Protein AF-A0A1V5GVU9-F1 (afdb_monomer_lite)

Secondary structure (DSSP, 8-state):
---STTTTS-EEEESSSEEEEEEEEEEEEEETTEEEEEEEEEEEEE--SSTTPPPEEEEEEEEEEEE-TTSSEEEEEEEEEESSSEEEEEEESS-EEEE-STTTTTEEEEEETTEEEEEES--SS-EEEEPSSSEEEETTTEEEEEEESSPEEEEE-SS--B-TT--TT-GGGGTSS--B-EEEEEESEE-S-EEE-TT-EEEEEEEEEEES--HHHHHHHHHHS--EEEP-SSTTEEEEEEE-TTS-EEEEEEE-SSS-EEEEEE-STTSPPEEEES-EEEEETTTEEEEEE-TTEEEEEEE--

Sequence (305 aa):
MAEWRGNLAGRVLGLGVFNEARCQSDQLDPFPGGFATCGRVTVHTHQYVGEGELPADVALLDLACVALPDDRTMIVVQRARVAGRAWLREVKGLFLQIPNDVFNGTRRTYRHVAGQLQLTGNPGRETTQAVPGNWLSVDDALAVVRVYGPPLCIHQPARRQIAIRASAHQPHTERAGGNLYADEICCGCTTENRAHDADSKLFDLAAVILAGVGAEETAAWLAGQPPLRLDTAAPDVRAVGVAGTDDRRYTLIANFAEAEAVVAVPGAGTALPRVLAGATVRACDGGRWEVTVPPRHVVVVVSDL

Structure (mmCIF, N/CA/C/O backbone):
data_AF-A0A1V5GVU9-F1
#
_entry.id   AF-A0A1V5GVU9-F1
#
loop_
_atom_site.group_PDB
_atom_site.id
_atom_site.type_symbol
_atom_site.label_atom_id
_atom_site.label_alt_id
_atom_site.label_comp_id
_atom_site.label_asym_id
_atom_site.label_entity_id
_atom_site.label_seq_id
_atom_site.pdbx_PDB_ins_code
_atom_site.Cartn_x
_atom_site.Cartn_y
_atom_site.Cartn_z
_atom_site.occupancy
_atom_site.B_iso_or_equiv
_atom_site.auth_seq_id
_atom_site.auth_comp_id
_atom_site.auth_asym_id
_atom_site.auth_atom_id
_atom_site.pdbx_PDB_model_num
ATOM 1 N N . MET A 1 1 ? -12.561 -3.785 -4.044 1.00 36.97 1 MET A N 1
ATOM 2 C CA . MET A 1 1 ? -12.603 -2.357 -4.444 1.00 36.97 1 MET A CA 1
ATOM 3 C C . MET A 1 1 ? -11.233 -1.697 -4.214 1.00 36.97 1 MET A C 1
ATOM 5 O O . MET A 1 1 ? -11.158 -0.612 -3.658 1.00 36.97 1 MET A O 1
ATOM 9 N N . ALA A 1 2 ? -10.143 -2.367 -4.615 1.00 36.78 2 ALA A N 1
ATOM 10 C CA . ALA A 1 2 ? -8.763 -1.921 -4.376 1.00 36.78 2 ALA A CA 1
ATOM 11 C C . ALA A 1 2 ? -8.119 -1.275 -5.615 1.00 36.78 2 ALA A C 1
ATOM 13 O O . ALA A 1 2 ? -6.937 -0.977 -5.603 1.00 36.78 2 ALA A O 1
ATOM 14 N N . GLU A 1 3 ? -8.872 -1.054 -6.693 1.00 50.31 3 GLU A N 1
ATOM 15 C CA . GLU A 1 3 ? -8.326 -0.400 -7.879 1.00 50.31 3 GLU A CA 1
ATOM 16 C C . GLU A 1 3 ? -9.395 0.511 -8.485 1.00 50.31 3 GLU A C 1
ATOM 18 O O . GLU A 1 3 ? -10.189 0.144 -9.346 1.00 50.31 3 GLU A O 1
ATOM 23 N N . TRP A 1 4 ? -9.468 1.719 -7.928 1.00 56.03 4 TRP A N 1
ATOM 24 C CA . TRP A 1 4 ? -9.949 2.892 -8.644 1.00 56.03 4 TRP A CA 1
ATOM 25 C C . TRP A 1 4 ? -8.735 3.800 -8.832 1.00 56.03 4 TRP A C 1
ATOM 27 O O . TRP A 1 4 ? -8.228 4.343 -7.852 1.00 56.03 4 TRP A O 1
ATOM 37 N N . ARG A 1 5 ? -8.226 3.913 -10.066 1.00 69.44 5 ARG A N 1
ATOM 38 C CA . ARG A 1 5 ? -7.035 4.720 -10.410 1.00 69.44 5 ARG A CA 1
ATOM 39 C C . ARG A 1 5 ? -5.799 4.399 -9.555 1.00 69.44 5 ARG A C 1
ATOM 41 O O . ARG A 1 5 ? -5.158 5.316 -9.038 1.00 69.44 5 ARG A O 1
ATOM 48 N N . GLY A 1 6 ? -5.488 3.116 -9.364 1.00 79.00 6 GLY A N 1
ATOM 49 C CA . GLY A 1 6 ? -4.331 2.702 -8.560 1.00 79.00 6 GLY A CA 1
ATOM 50 C C . GLY A 1 6 ? -4.392 3.089 -7.075 1.00 79.00 6 GLY A C 1
ATOM 51 O O . GLY A 1 6 ? -3.357 3.141 -6.423 1.00 79.00 6 GLY A O 1
ATOM 52 N N . ASN A 1 7 ? -5.571 3.395 -6.523 1.00 88.56 7 ASN A N 1
ATOM 53 C CA . ASN A 1 7 ? -5.724 3.657 -5.090 1.00 88.56 7 ASN A CA 1
ATOM 54 C C . ASN A 1 7 ? -5.223 2.470 -4.244 1.00 88.56 7 ASN A C 1
ATOM 56 O O . ASN A 1 7 ? -5.543 1.334 -4.567 1.00 88.56 7 ASN A O 1
ATOM 60 N N . LEU A 1 8 ? -4.479 2.725 -3.162 1.00 91.81 8 LEU A N 1
ATOM 61 C CA . LEU A 1 8 ? -3.810 1.695 -2.343 1.00 91.81 8 LEU A CA 1
ATOM 62 C C . LEU A 1 8 ? -2.768 0.841 -3.091 1.00 91.81 8 LEU A C 1
ATOM 64 O O . LEU A 1 8 ? -2.308 -0.171 -2.557 1.00 91.81 8 LEU A O 1
ATOM 68 N N . ALA A 1 9 ? -2.340 1.260 -4.282 1.00 91.56 9 ALA A N 1
ATOM 69 C CA . ALA A 1 9 ? -1.163 0.742 -4.963 1.00 91.56 9 ALA A CA 1
ATOM 70 C C . ALA A 1 9 ? -0.127 1.864 -5.055 1.00 91.56 9 ALA A C 1
ATOM 72 O O . ALA A 1 9 ? -0.426 2.948 -5.551 1.00 91.56 9 ALA A O 1
ATOM 73 N N . GLY A 1 10 ? 1.094 1.616 -4.571 1.00 93.88 10 GLY A N 1
ATOM 74 C CA . GLY A 1 10 ? 2.169 2.603 -4.637 1.00 93.88 10 GLY A CA 1
ATOM 75 C C . GLY A 1 10 ? 2.323 3.176 -6.051 1.00 93.88 10 GLY A C 1
ATOM 76 O O . GLY A 1 10 ? 2.132 2.483 -7.049 1.00 93.88 10 GLY A O 1
ATOM 77 N N . ARG A 1 11 ? 2.663 4.459 -6.147 1.00 95.31 11 ARG A N 1
ATOM 78 C CA . ARG A 1 11 ? 2.765 5.175 -7.417 1.00 95.31 11 ARG A CA 1
ATOM 79 C C . ARG A 1 11 ? 4.219 5.458 -7.745 1.00 95.31 11 ARG A C 1
ATOM 81 O O . ARG A 1 11 ? 4.931 6.070 -6.953 1.00 95.31 11 ARG A O 1
ATOM 88 N N . VAL A 1 12 ? 4.636 5.049 -8.937 1.00 96.62 12 VAL A N 1
ATOM 89 C CA . VAL A 1 12 ? 5.933 5.405 -9.514 1.00 96.62 12 VAL A CA 1
ATOM 90 C C . VAL A 1 12 ? 5.689 5.945 -10.914 1.00 96.62 12 VAL A C 1
ATOM 92 O O . VAL A 1 12 ? 4.982 5.308 -11.689 1.00 96.62 12 VAL A O 1
ATOM 95 N N . LEU A 1 13 ? 6.242 7.116 -11.230 1.00 95.00 13 LEU A N 1
ATOM 96 C CA . LEU A 1 13 ? 6.139 7.726 -12.556 1.00 95.00 13 LEU A CA 1
ATOM 97 C C . LEU A 1 13 ? 7.531 8.060 -13.096 1.00 95.00 13 LEU A C 1
ATOM 99 O O . LEU A 1 13 ? 8.316 8.739 -12.431 1.00 95.00 13 LEU A O 1
ATOM 103 N N . GLY A 1 14 ? 7.805 7.623 -14.322 1.00 94.25 14 GLY A N 1
ATOM 104 C CA . GLY A 1 14 ? 8.946 8.052 -15.121 1.00 94.25 14 GLY A CA 1
ATOM 105 C C . GLY A 1 14 ? 8.713 9.403 -15.807 1.00 94.25 14 GLY A C 1
ATOM 106 O O . GLY A 1 14 ? 7.688 10.067 -15.624 1.00 94.25 14 GLY A O 1
ATOM 107 N N . LEU A 1 15 ? 9.686 9.814 -16.623 1.00 93.06 15 LEU A N 1
ATOM 108 C CA . LEU A 1 15 ? 9.654 11.100 -17.330 1.00 93.06 15 LEU A CA 1
ATOM 109 C C . LEU A 1 15 ? 8.709 11.139 -18.540 1.00 93.06 15 LEU A C 1
ATOM 111 O O . LEU A 1 15 ? 8.376 12.229 -19.004 1.00 93.06 15 LEU A O 1
ATOM 115 N N . GLY A 1 16 ? 8.261 9.988 -19.046 1.00 89.31 16 GLY A N 1
ATOM 116 C CA . GLY A 1 16 ? 7.359 9.933 -20.192 1.00 89.31 16 GLY A CA 1
ATOM 117 C C . GLY A 1 16 ? 6.005 10.578 -19.905 1.00 89.31 16 GLY A C 1
ATOM 118 O O . GLY A 1 16 ? 5.552 10.700 -18.756 1.00 89.31 16 GLY A O 1
ATOM 119 N N . VAL A 1 17 ? 5.331 11.003 -20.973 1.00 85.44 17 VAL A N 1
ATOM 120 C CA . VAL A 1 17 ? 3.975 11.556 -20.884 1.00 85.44 17 VAL A CA 1
ATOM 121 C C . VAL A 1 17 ? 3.006 10.499 -20.354 1.00 85.44 17 VAL A C 1
ATOM 123 O O . VAL A 1 17 ? 2.162 10.814 -19.514 1.00 85.44 17 VAL A O 1
ATOM 126 N N . PHE A 1 18 ? 3.173 9.247 -20.781 1.00 86.56 18 PHE A N 1
ATOM 127 C CA . PHE A 1 18 ? 2.342 8.125 -20.366 1.00 86.56 18 PHE A CA 1
ATOM 128 C C . PHE A 1 18 ? 3.109 7.180 -19.451 1.00 86.56 18 PHE A C 1
ATOM 130 O O . PHE A 1 18 ? 4.259 6.837 -19.714 1.00 86.56 18 PHE A O 1
ATOM 137 N N . ASN A 1 19 ? 2.444 6.763 -18.376 1.00 89.50 19 ASN A N 1
ATOM 138 C CA . ASN A 1 19 ? 2.951 5.805 -17.404 1.00 89.50 19 ASN A CA 1
ATOM 139 C C . ASN A 1 19 ? 1.863 4.760 -17.168 1.00 89.50 19 ASN A C 1
ATOM 141 O O . ASN A 1 19 ? 0.774 5.093 -16.705 1.00 89.50 19 ASN A O 1
ATOM 145 N N . GLU A 1 20 ? 2.156 3.516 -17.514 1.00 89.75 20 GLU A N 1
ATOM 146 C CA . GLU A 1 20 ? 1.231 2.394 -17.446 1.00 89.75 20 GLU A CA 1
ATOM 147 C C . GLU A 1 20 ? 1.673 1.423 -16.358 1.00 89.75 20 GLU A C 1
ATOM 149 O O . GLU A 1 20 ? 2.826 0.997 -16.319 1.00 89.75 20 GLU A O 1
ATOM 154 N N . ALA A 1 21 ? 0.732 1.038 -15.504 1.00 89.94 21 ALA A N 1
ATOM 155 C CA . ALA A 1 21 ? 0.886 -0.083 -14.594 1.00 89.94 21 ALA A CA 1
ATOM 156 C C . ALA A 1 21 ? 0.442 -1.362 -15.318 1.00 89.94 21 ALA A C 1
ATOM 158 O O . ALA A 1 21 ? -0.737 -1.530 -15.621 1.00 89.94 21 ALA A O 1
ATOM 159 N N . ARG A 1 22 ? 1.384 -2.260 -15.615 1.00 91.62 22 ARG A N 1
ATOM 160 C CA . ARG A 1 22 ? 1.119 -3.541 -16.283 1.00 91.62 22 ARG A CA 1
ATOM 161 C C . ARG A 1 22 ? 1.195 -4.672 -15.267 1.00 91.62 22 ARG A C 1
ATOM 163 O O . ARG A 1 22 ? 2.284 -4.973 -14.777 1.00 91.62 22 ARG A O 1
ATOM 170 N N . CYS A 1 23 ? 0.055 -5.285 -14.949 1.00 90.75 23 CYS A N 1
ATOM 171 C CA . CYS A 1 23 ? 0.023 -6.477 -14.104 1.00 90.75 23 CYS A CA 1
ATOM 172 C C . CYS A 1 23 ? 0.742 -7.630 -14.819 1.00 90.75 23 CYS A C 1
ATOM 174 O O . CYS A 1 23 ? 0.423 -7.944 -15.964 1.00 90.75 23 CYS A O 1
ATOM 176 N N . GLN A 1 24 ? 1.743 -8.211 -14.163 1.00 90.12 24 GLN A N 1
ATOM 177 C CA . GLN A 1 24 ? 2.550 -9.322 -14.680 1.00 90.12 24 GLN A CA 1
ATOM 178 C C . GLN A 1 24 ? 2.025 -10.672 -14.189 1.00 90.12 24 GLN A C 1
ATOM 180 O O . GLN A 1 24 ? 2.083 -11.673 -14.894 1.00 90.12 24 GLN A O 1
ATOM 185 N N . SER A 1 25 ? 1.561 -10.691 -12.947 1.00 86.50 25 SER A N 1
ATOM 186 C CA . SER A 1 25 ? 1.116 -11.883 -12.243 1.00 86.50 25 SER A CA 1
ATOM 187 C C . SER A 1 25 ? 0.240 -11.440 -11.094 1.00 86.50 25 SER A C 1
ATOM 189 O O . SER A 1 25 ? 0.591 -10.472 -10.405 1.00 86.50 25 SER A O 1
ATOM 191 N N . ASP A 1 26 ? -0.813 -12.194 -10.849 1.00 89.81 26 ASP A N 1
ATOM 192 C CA . ASP A 1 26 ? -1.713 -11.997 -9.736 1.00 89.81 26 ASP A CA 1
ATOM 193 C C . ASP A 1 26 ? -2.163 -13.339 -9.159 1.00 89.81 26 ASP A C 1
ATOM 195 O O . ASP A 1 26 ? -2.210 -14.369 -9.830 1.00 89.81 26 ASP A O 1
ATOM 199 N N . GLN A 1 27 ? -2.462 -13.291 -7.874 1.00 92.94 27 GLN A N 1
ATOM 200 C CA . GLN A 1 27 ? -3.109 -14.324 -7.099 1.00 92.94 27 GLN A CA 1
ATOM 201 C C . GLN A 1 27 ? -4.298 -13.672 -6.392 1.00 92.94 27 GLN A C 1
ATOM 203 O O . GLN A 1 27 ? -4.184 -12.552 -5.883 1.00 92.94 27 GLN A O 1
ATOM 208 N N . LEU A 1 28 ? -5.436 -14.366 -6.367 1.00 94.44 28 LEU A N 1
ATOM 209 C CA . LEU A 1 28 ? -6.648 -13.949 -5.668 1.00 94.44 28 LEU A CA 1
ATOM 210 C C . LEU A 1 28 ? -7.304 -15.163 -5.005 1.00 94.44 28 LEU A C 1
ATOM 212 O O . LEU A 1 28 ? -7.898 -15.998 -5.683 1.00 94.44 28 LEU A O 1
ATOM 216 N N . ASP A 1 29 ? -7.269 -15.184 -3.677 1.00 94.62 29 ASP A N 1
ATOM 217 C CA . ASP A 1 29 ? -7.897 -16.200 -2.838 1.00 94.62 29 ASP A CA 1
ATOM 218 C C . ASP A 1 29 ? -9.017 -15.539 -2.023 1.00 94.62 29 ASP A C 1
ATOM 220 O O . ASP A 1 29 ? -8.747 -14.866 -1.019 1.00 94.62 29 ASP A O 1
ATOM 224 N N . PRO A 1 30 ? -10.287 -15.677 -2.434 1.00 95.38 30 PRO A N 1
ATOM 225 C CA . PRO A 1 30 ? -11.407 -15.274 -1.599 1.00 95.38 30 PRO A CA 1
ATOM 226 C C . PRO A 1 30 ? -11.608 -16.272 -0.449 1.00 95.38 30 PRO A C 1
ATOM 228 O O . PRO A 1 30 ? -11.439 -17.479 -0.617 1.00 95.38 30 PRO A O 1
ATOM 231 N N . PHE A 1 31 ? -12.049 -15.777 0.705 1.00 94.69 31 PHE A N 1
ATOM 232 C CA . PHE A 1 31 ? -12.487 -16.599 1.837 1.00 94.69 31 PHE A CA 1
ATOM 233 C C . PHE A 1 31 ? -13.718 -15.963 2.501 1.00 94.69 31 PHE A C 1
ATOM 235 O O . PHE A 1 31 ? -14.012 -14.793 2.254 1.00 94.69 31 PHE A O 1
ATOM 242 N N . PRO A 1 32 ? -14.498 -16.694 3.319 1.00 94.56 32 PRO A N 1
ATOM 243 C CA . PRO A 1 32 ? -15.685 -16.122 3.952 1.00 94.56 32 PRO A CA 1
ATOM 244 C C . PRO A 1 32 ? -15.359 -14.840 4.733 1.00 94.56 32 PRO A C 1
ATOM 246 O O . PRO A 1 32 ? -14.530 -14.866 5.638 1.00 94.56 32 PRO A O 1
ATOM 249 N N . GLY A 1 33 ? -16.004 -13.730 4.361 1.00 94.44 33 GLY A N 1
ATOM 250 C CA . GLY A 1 33 ? -15.808 -12.414 4.980 1.00 94.44 33 GLY A CA 1
ATOM 251 C C . GLY A 1 33 ? -14.621 -11.601 4.452 1.00 94.44 33 GLY A C 1
ATOM 252 O O . GLY A 1 33 ? -14.446 -10.468 4.878 1.00 94.44 33 GLY A O 1
ATOM 253 N N . GLY A 1 34 ? -13.812 -12.115 3.519 1.00 96.25 34 GLY A N 1
ATOM 254 C CA . GLY A 1 34 ? -12.624 -11.390 3.068 1.00 96.25 34 GLY A CA 1
ATOM 255 C C . GLY A 1 34 ? -11.957 -11.947 1.815 1.00 96.25 34 GLY A C 1
ATOM 256 O O . GLY A 1 34 ? -12.519 -12.744 1.064 1.00 96.25 34 GLY A O 1
ATOM 257 N N . PHE A 1 35 ? -10.744 -11.474 1.553 1.00 96.62 35 PHE A N 1
ATOM 258 C CA . PHE A 1 35 ? -9.931 -11.949 0.436 1.00 96.62 35 PHE A CA 1
ATOM 259 C C . PHE A 1 35 ? -8.452 -11.681 0.684 1.00 96.62 35 PHE A C 1
ATOM 261 O O . PHE A 1 35 ? -8.083 -10.787 1.446 1.00 96.62 35 PHE A O 1
ATOM 268 N N . ALA A 1 36 ? -7.612 -12.423 -0.025 1.00 97.06 36 ALA A N 1
ATOM 269 C CA . ALA A 1 36 ? -6.174 -12.252 -0.084 1.00 97.06 36 ALA A CA 1
ATOM 270 C C . ALA A 1 36 ? -5.736 -12.136 -1.547 1.00 97.06 36 ALA A C 1
ATOM 272 O O . ALA A 1 36 ? -6.088 -12.982 -2.363 1.00 97.06 36 ALA A O 1
ATOM 273 N N . THR A 1 37 ? -4.983 -11.092 -1.889 1.00 96.12 37 THR A N 1
ATOM 274 C CA . THR A 1 37 ? -4.416 -10.924 -3.229 1.00 96.12 37 THR A CA 1
ATOM 275 C C . THR A 1 37 ? -2.956 -10.513 -3.179 1.00 96.12 37 THR A C 1
ATOM 277 O O . THR A 1 37 ? -2.555 -9.705 -2.341 1.00 96.12 37 THR A O 1
ATOM 280 N N . CYS A 1 38 ? -2.160 -11.070 -4.083 1.00 95.88 38 CYS A N 1
ATOM 281 C CA . CYS A 1 38 ? -0.752 -10.755 -4.270 1.00 95.88 38 CYS A CA 1
ATOM 282 C C . CYS A 1 38 ? -0.489 -10.557 -5.757 1.00 95.88 38 CYS A C 1
ATOM 284 O O . CYS A 1 38 ? -1.080 -11.245 -6.582 1.00 95.88 38 CYS A O 1
ATOM 286 N N . GLY A 1 39 ? 0.400 -9.644 -6.120 1.00 94.56 39 GLY A N 1
ATOM 287 C CA . GLY A 1 39 ? 0.747 -9.455 -7.514 1.00 94.56 39 GLY A CA 1
ATOM 288 C C . GLY A 1 39 ? 2.001 -8.637 -7.734 1.00 94.56 39 GLY A C 1
ATOM 289 O O . GLY A 1 39 ? 2.537 -7.990 -6.828 1.00 94.56 39 GLY A O 1
ATOM 290 N N . ARG A 1 40 ? 2.460 -8.676 -8.983 1.00 95.94 40 ARG A N 1
ATOM 291 C CA . ARG A 1 40 ? 3.558 -7.855 -9.483 1.00 95.94 40 ARG A CA 1
ATOM 292 C C . ARG A 1 40 ? 3.062 -6.960 -10.600 1.00 95.94 40 ARG A C 1
ATOM 294 O O . ARG A 1 40 ? 2.395 -7.410 -11.527 1.00 95.94 40 ARG A O 1
ATOM 301 N N . VAL A 1 41 ? 3.467 -5.703 -10.535 1.00 95.12 41 VAL A N 1
ATOM 302 C CA . VAL A 1 41 ? 3.183 -4.682 -11.531 1.00 95.12 41 VAL A CA 1
ATOM 303 C C . VAL A 1 41 ? 4.498 -4.128 -12.056 1.00 95.12 41 VAL A C 1
ATOM 305 O O . VAL A 1 41 ? 5.370 -3.733 -11.283 1.00 95.12 41 VAL A O 1
ATOM 308 N N . THR A 1 42 ? 4.624 -4.056 -13.375 1.00 96.44 42 THR A N 1
ATOM 309 C CA . THR A 1 42 ? 5.697 -3.313 -14.036 1.00 96.44 42 THR A CA 1
ATOM 310 C C . THR A 1 42 ? 5.185 -1.929 -14.404 1.00 96.44 42 THR A C 1
ATOM 312 O O . THR A 1 42 ? 4.111 -1.797 -14.991 1.00 96.44 42 THR A O 1
ATOM 315 N N . VAL A 1 43 ? 5.952 -0.894 -14.074 1.00 95.81 43 VAL A N 1
ATOM 316 C CA . VAL A 1 43 ? 5.673 0.481 -14.493 1.00 95.81 43 VAL A CA 1
ATOM 317 C C . VAL A 1 43 ? 6.409 0.743 -15.790 1.00 95.81 43 VAL A C 1
ATOM 319 O O . VAL A 1 43 ? 7.640 0.798 -15.810 1.00 95.81 43 VAL A O 1
ATOM 322 N N . HIS A 1 44 ? 5.641 0.927 -16.855 1.00 94.88 44 HIS A N 1
ATOM 323 C CA . HIS A 1 44 ? 6.140 1.216 -18.187 1.00 94.88 44 HIS A CA 1
ATOM 324 C C . HIS A 1 44 ? 5.895 2.679 -18.542 1.00 94.88 44 HIS A C 1
ATOM 326 O O . HIS A 1 44 ? 4.773 3.172 -18.435 1.00 94.88 44 HIS A O 1
ATOM 332 N N . THR A 1 45 ? 6.925 3.378 -19.003 1.00 92.56 45 THR A N 1
ATOM 333 C CA . THR A 1 45 ? 6.842 4.787 -19.407 1.00 92.56 45 THR A CA 1
ATOM 334 C C . THR A 1 45 ? 7.173 4.943 -20.885 1.00 92.56 45 THR A C 1
ATOM 336 O O . THR A 1 45 ? 8.063 4.277 -21.413 1.00 92.56 45 THR A O 1
ATOM 339 N N . HIS A 1 46 ? 6.446 5.826 -21.565 1.00 90.62 46 HIS A N 1
ATOM 340 C CA . HIS A 1 46 ? 6.614 6.068 -22.996 1.00 90.62 46 HIS A CA 1
ATOM 341 C C . HIS A 1 46 ? 6.140 7.470 -23.409 1.00 90.62 46 HIS A C 1
ATOM 343 O O . HIS A 1 46 ? 5.600 8.230 -22.599 1.00 90.62 46 HIS A O 1
ATOM 349 N N . GLN A 1 47 ? 6.358 7.806 -24.687 1.00 85.81 47 GLN A N 1
ATOM 350 C CA . GLN A 1 47 ? 6.188 9.153 -25.250 1.00 85.81 47 GLN A CA 1
ATOM 351 C C . GLN A 1 47 ? 6.977 10.197 -24.461 1.00 85.81 47 GLN A C 1
ATOM 353 O O . GLN A 1 47 ? 6.425 11.075 -23.796 1.00 85.81 47 GLN A O 1
ATOM 358 N N . TYR A 1 48 ? 8.294 10.046 -24.496 1.00 84.44 48 TYR A N 1
ATOM 359 C CA . TYR A 1 48 ? 9.210 11.024 -23.940 1.00 84.44 48 TYR A CA 1
ATOM 360 C C . TYR A 1 48 ? 9.194 12.307 -24.769 1.00 84.44 48 TYR A C 1
ATOM 362 O O . TYR A 1 48 ? 8.899 12.296 -25.963 1.00 84.44 48 TYR A O 1
ATOM 370 N N . VAL A 1 49 ? 9.487 13.427 -24.108 1.00 75.88 49 VAL A N 1
ATOM 371 C CA . VAL A 1 49 ? 9.579 14.737 -24.769 1.00 75.88 49 VAL A CA 1
ATOM 372 C C . VAL A 1 49 ? 10.916 14.884 -25.509 1.00 75.88 49 VAL A C 1
ATOM 374 O O . VAL A 1 49 ? 10.992 15.627 -26.483 1.00 75.88 49 VAL A O 1
ATOM 377 N N . GLY A 1 50 ? 11.960 14.174 -25.063 1.00 75.06 50 GLY A N 1
ATOM 378 C CA . GLY A 1 50 ? 13.266 14.133 -25.719 1.00 75.06 50 GLY A CA 1
ATOM 379 C C . GLY A 1 50 ? 13.256 13.276 -26.986 1.00 75.06 50 GLY A C 1
ATOM 380 O O . GLY A 1 50 ? 12.655 12.201 -27.021 1.00 75.06 50 GLY A O 1
ATOM 381 N N . GLU A 1 51 ? 13.935 13.749 -28.030 1.00 71.44 51 GLU A N 1
ATOM 382 C CA . GLU A 1 51 ? 14.099 13.006 -29.279 1.00 71.44 51 GLU A CA 1
ATOM 383 C C . GLU A 1 51 ? 14.948 11.741 -29.056 1.00 71.44 51 GLU A C 1
ATOM 385 O O . GLU A 1 51 ? 16.001 11.790 -28.423 1.00 71.44 51 GLU A O 1
ATOM 390 N N . GLY A 1 52 ? 14.490 10.599 -29.580 1.00 76.56 52 GLY A N 1
ATOM 391 C CA . GLY A 1 52 ? 15.242 9.337 -29.569 1.00 76.56 52 GLY A CA 1
ATOM 392 C C . GLY A 1 52 ? 15.129 8.485 -28.297 1.00 76.56 52 GLY A C 1
ATOM 393 O O . GLY A 1 52 ? 15.675 7.383 -28.271 1.00 76.56 52 GLY A O 1
ATOM 394 N N . GLU A 1 53 ? 14.409 8.931 -27.263 1.00 82.38 53 GLU A N 1
ATOM 395 C CA . GLU A 1 53 ? 14.167 8.112 -26.068 1.00 82.38 53 GLU A CA 1
ATOM 396 C C . GLU A 1 53 ? 13.129 7.008 -26.335 1.00 82.38 53 GLU A C 1
ATOM 398 O O . GLU A 1 53 ? 12.000 7.261 -26.767 1.00 82.38 53 GLU A O 1
ATOM 403 N N . LEU A 1 54 ? 13.521 5.761 -26.062 1.00 87.56 54 LEU A N 1
ATOM 404 C CA . LEU A 1 54 ? 12.680 4.583 -26.261 1.00 87.56 54 LEU A CA 1
ATOM 405 C C . LEU A 1 54 ? 11.800 4.307 -25.032 1.00 87.56 54 LEU A C 1
ATOM 407 O O . LEU A 1 54 ? 12.244 4.529 -23.905 1.00 87.56 54 LEU A O 1
ATOM 411 N N . PRO A 1 55 ? 10.579 3.770 -25.224 1.00 90.81 55 PRO A N 1
ATOM 412 C CA . PRO A 1 55 ? 9.759 3.241 -24.137 1.00 90.81 55 PRO A CA 1
ATOM 413 C C . PRO A 1 55 ? 10.537 2.273 -23.243 1.00 90.81 55 PRO A C 1
ATOM 415 O O . PRO A 1 55 ? 11.269 1.420 -23.748 1.00 90.81 55 PRO A O 1
ATOM 418 N N . ALA A 1 56 ? 10.349 2.375 -21.930 1.00 93.31 56 ALA A N 1
ATOM 419 C CA . ALA A 1 56 ? 11.112 1.585 -20.973 1.00 93.31 56 ALA A CA 1
ATOM 420 C C . ALA A 1 56 ? 10.295 1.210 -19.736 1.00 93.31 56 ALA A C 1
ATOM 422 O O . ALA A 1 56 ? 9.435 1.961 -19.268 1.00 93.31 56 ALA A O 1
ATOM 423 N N . ASP A 1 57 ? 10.623 0.050 -19.175 1.00 96.31 57 ASP A N 1
ATOM 424 C CA . ASP A 1 57 ? 10.182 -0.341 -17.843 1.00 96.31 57 ASP A CA 1
ATOM 425 C C . ASP A 1 57 ? 11.086 0.345 -16.816 1.00 96.31 57 ASP A C 1
ATOM 427 O O . ASP A 1 57 ? 12.308 0.213 -16.860 1.00 96.31 57 ASP A O 1
ATOM 431 N N . VAL A 1 58 ? 10.492 1.107 -15.899 1.00 96.94 58 VAL A N 1
ATOM 432 C CA . VAL A 1 58 ? 11.242 1.944 -14.944 1.00 96.94 58 VAL A CA 1
ATOM 433 C C . VAL A 1 58 ? 11.148 1.458 -13.510 1.00 96.94 58 VAL A C 1
ATOM 435 O O . VAL A 1 58 ? 12.039 1.739 -12.711 1.00 96.94 58 VAL A O 1
ATOM 438 N N . ALA A 1 59 ? 10.113 0.696 -13.164 1.00 97.69 59 ALA A N 1
ATOM 439 C CA . ALA A 1 59 ? 9.975 0.138 -11.827 1.00 97.69 59 ALA A CA 1
ATOM 440 C C . ALA A 1 59 ? 9.208 -1.181 -11.820 1.00 97.69 59 ALA A C 1
ATOM 442 O O . ALA A 1 59 ? 8.361 -1.440 -12.673 1.00 97.69 59 ALA A O 1
ATOM 443 N N . LEU A 1 60 ? 9.494 -1.982 -10.800 1.00 97.31 60 LEU A N 1
ATOM 444 C CA . LEU A 1 60 ? 8.760 -3.185 -10.441 1.00 97.31 60 LEU A CA 1
ATOM 445 C C . LEU A 1 60 ? 8.145 -2.969 -9.062 1.00 97.31 60 LEU A C 1
ATOM 447 O O . LEU A 1 60 ? 8.866 -2.656 -8.111 1.00 97.31 60 LEU A O 1
ATOM 451 N N . LEU A 1 61 ? 6.831 -3.143 -8.960 1.00 97.19 61 LEU A N 1
ATOM 452 C CA . LEU A 1 61 ? 6.070 -3.103 -7.718 1.00 97.19 61 LEU A CA 1
ATOM 453 C C . LEU A 1 61 ? 5.583 -4.507 -7.389 1.00 97.19 61 LEU A C 1
ATOM 455 O O . LEU A 1 61 ? 4.961 -5.160 -8.219 1.00 97.19 61 LEU A O 1
ATOM 459 N N . ASP A 1 62 ? 5.833 -4.942 -6.164 1.00 97.69 62 ASP A N 1
ATOM 460 C CA . ASP A 1 62 ? 5.201 -6.110 -5.573 1.00 97.69 62 ASP A CA 1
ATOM 461 C C . ASP A 1 62 ? 4.173 -5.613 -4.537 1.00 97.69 62 ASP A C 1
ATOM 463 O O . ASP A 1 62 ? 4.498 -4.772 -3.689 1.00 97.69 62 ASP A O 1
ATOM 467 N N . LEU A 1 63 ? 2.933 -6.098 -4.621 1.00 96.56 63 LEU A N 1
ATOM 468 C CA . LEU A 1 63 ? 1.805 -5.680 -3.784 1.00 96.56 63 LEU A CA 1
ATOM 469 C C . LEU A 1 63 ? 1.093 -6.914 -3.236 1.00 96.56 63 LEU A C 1
ATOM 471 O O . LEU A 1 63 ? 0.756 -7.816 -3.993 1.00 96.56 63 LEU A O 1
ATOM 475 N N . ALA A 1 64 ? 0.814 -6.916 -1.938 1.00 97.38 64 ALA A N 1
ATOM 476 C CA . ALA A 1 64 ? -0.150 -7.812 -1.322 1.00 97.38 64 ALA A CA 1
ATOM 477 C C . ALA A 1 64 ? -1.216 -6.999 -0.582 1.00 97.38 64 ALA A C 1
ATOM 479 O O . ALA A 1 64 ? -0.900 -6.019 0.096 1.00 97.38 64 ALA A O 1
ATOM 480 N N . CYS A 1 65 ? -2.473 -7.405 -0.712 1.00 97.06 65 CYS A N 1
ATOM 481 C CA . CYS A 1 65 ? -3.619 -6.781 -0.067 1.00 97.06 65 CYS A CA 1
ATOM 482 C C . CYS A 1 65 ? -4.540 -7.864 0.492 1.00 97.06 65 CYS A C 1
ATOM 484 O O . CYS A 1 65 ? -4.887 -8.817 -0.205 1.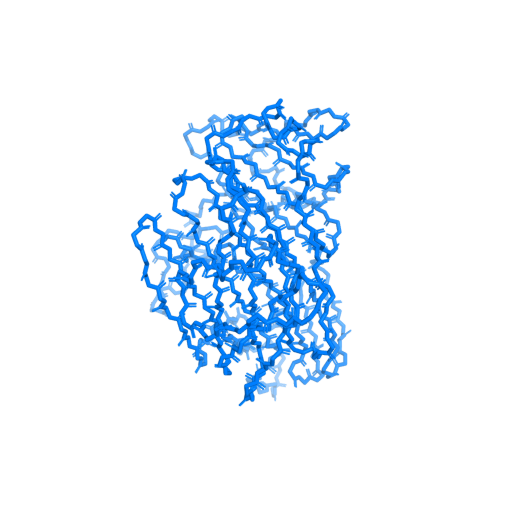00 97.06 65 CYS A O 1
ATOM 486 N N . VAL A 1 66 ? -4.928 -7.725 1.754 1.00 97.75 66 VAL A N 1
ATOM 487 C CA . VAL A 1 66 ? -5.801 -8.674 2.443 1.00 97.75 66 VAL A CA 1
ATOM 488 C C . VAL A 1 66 ? -6.908 -7.907 3.144 1.00 97.75 66 VAL A C 1
ATOM 490 O O . VAL A 1 66 ? -6.616 -7.041 3.961 1.00 97.75 66 VAL A O 1
ATOM 493 N N . ALA A 1 67 ? -8.162 -8.250 2.868 1.00 97.44 67 ALA A N 1
ATOM 494 C CA . ALA A 1 67 ? -9.296 -7.860 3.700 1.00 97.44 67 ALA A CA 1
ATOM 495 C C . ALA A 1 67 ? -9.589 -8.998 4.685 1.00 97.44 67 ALA A C 1
ATOM 497 O O . ALA A 1 67 ? -9.816 -10.132 4.258 1.00 97.44 67 ALA A O 1
ATOM 498 N N . LEU A 1 68 ? -9.529 -8.710 5.985 1.00 97.25 68 LEU A N 1
ATOM 499 C CA . LEU A 1 68 ? -9.798 -9.681 7.044 1.00 97.25 68 LEU A CA 1
ATOM 500 C C . LEU A 1 68 ? -11.309 -9.937 7.188 1.00 97.25 68 LEU A C 1
ATOM 502 O O . LEU A 1 68 ? -12.107 -9.089 6.791 1.00 97.25 68 LEU A O 1
ATOM 506 N N . PRO A 1 69 ? -11.721 -11.084 7.765 1.00 96.38 69 PRO A N 1
ATOM 507 C CA . PRO A 1 69 ? -13.129 -11.453 7.912 1.00 96.38 69 PRO A CA 1
ATOM 508 C C . PRO A 1 69 ? -13.811 -10.764 9.109 1.00 96.38 69 PRO A C 1
ATOM 510 O O . PRO A 1 69 ? -14.605 -11.386 9.812 1.00 96.38 69 PRO A O 1
ATOM 513 N N . ASP A 1 70 ? -13.467 -9.502 9.361 1.00 95.56 70 ASP A N 1
ATOM 514 C CA . ASP A 1 70 ? -13.969 -8.673 10.463 1.00 95.56 70 ASP A CA 1
ATOM 515 C C . ASP A 1 70 ? -14.692 -7.402 9.971 1.00 95.56 70 ASP A C 1
ATOM 517 O O . ASP A 1 70 ? -14.977 -6.501 10.756 1.00 95.56 70 ASP A O 1
ATOM 521 N N . ASP A 1 71 ? -14.953 -7.312 8.661 1.00 94.56 71 ASP A N 1
ATOM 522 C CA . ASP A 1 71 ? -15.617 -6.205 7.956 1.00 94.56 71 ASP A CA 1
ATOM 523 C C . ASP A 1 71 ? -14.940 -4.824 8.071 1.00 94.56 71 ASP A C 1
ATOM 525 O O . ASP A 1 71 ? -15.440 -3.840 7.515 1.00 94.56 71 ASP A O 1
ATOM 529 N N . ARG A 1 72 ? -13.797 -4.721 8.760 1.00 96.38 72 ARG A N 1
ATOM 530 C CA . ARG A 1 72 ? -13.179 -3.429 9.098 1.00 96.38 72 ARG A CA 1
ATOM 531 C C . ARG A 1 72 ? -11.702 -3.343 8.772 1.00 96.38 72 ARG A C 1
ATOM 533 O O . ARG A 1 72 ? -11.229 -2.240 8.499 1.00 96.38 72 ARG A O 1
ATOM 540 N N . THR A 1 73 ? -10.975 -4.452 8.779 1.00 97.81 73 THR A N 1
ATOM 541 C CA . THR A 1 73 ? -9.516 -4.434 8.704 1.00 97.81 73 THR A CA 1
ATOM 542 C C . THR A 1 73 ? -9.018 -4.863 7.332 1.00 97.81 73 THR A C 1
ATOM 544 O O . THR A 1 73 ? -9.292 -5.960 6.846 1.00 97.81 73 THR A O 1
ATOM 547 N N . MET A 1 74 ? -8.203 -4.009 6.719 1.00 97.81 74 MET A N 1
ATOM 548 C CA . MET A 1 74 ? -7.471 -4.314 5.495 1.00 97.81 74 MET A CA 1
ATOM 549 C C . MET A 1 74 ? -5.974 -4.115 5.713 1.00 97.81 74 MET A C 1
ATOM 551 O O . MET A 1 74 ? -5.546 -3.114 6.274 1.00 97.81 74 MET A O 1
ATOM 555 N N . ILE A 1 75 ? -5.157 -5.056 5.255 1.00 98.38 75 ILE A N 1
ATOM 556 C CA . ILE A 1 75 ? -3.700 -5.018 5.371 1.00 98.38 75 ILE A CA 1
ATOM 557 C C . ILE A 1 75 ? -3.112 -4.881 3.973 1.00 98.38 75 ILE A C 1
ATOM 559 O O . ILE A 1 75 ? -3.460 -5.641 3.072 1.00 98.38 75 ILE A O 1
ATOM 563 N N . VAL A 1 76 ? -2.193 -3.935 3.801 1.00 98.00 76 VAL A N 1
ATOM 564 C CA . VAL A 1 76 ? -1.495 -3.681 2.540 1.00 98.00 76 VAL A CA 1
ATOM 565 C C . VAL A 1 76 ? 0.005 -3.776 2.780 1.00 98.00 76 VAL A C 1
ATOM 567 O O . VAL A 1 76 ? 0.545 -3.095 3.651 1.00 98.00 76 VAL A O 1
ATOM 570 N N . VAL A 1 77 ? 0.689 -4.599 1.989 1.00 98.50 77 VAL A N 1
ATOM 571 C CA . VAL A 1 77 ? 2.149 -4.728 1.972 1.00 98.50 77 VAL A CA 1
ATOM 572 C C . VAL A 1 77 ? 2.633 -4.384 0.575 1.00 98.50 77 VAL A C 1
ATOM 574 O O . VAL A 1 77 ? 2.146 -4.935 -0.408 1.00 98.50 77 VAL A O 1
ATOM 577 N N . GL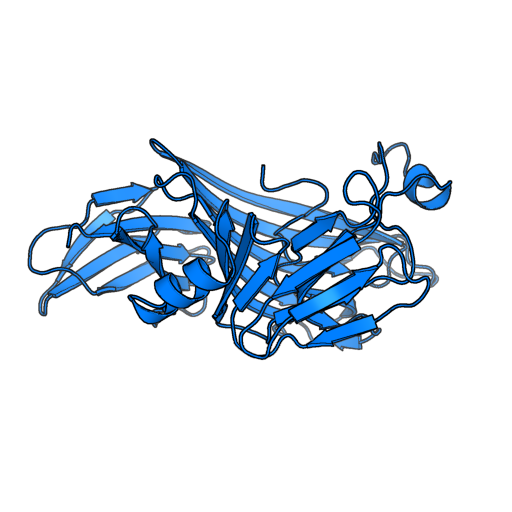N A 1 78 ? 3.590 -3.470 0.477 1.00 97.75 78 GLN A N 1
ATOM 578 C CA . GLN A 1 78 ? 4.114 -3.007 -0.800 1.00 97.75 78 GLN A CA 1
ATOM 579 C C . GLN A 1 78 ? 5.627 -2.929 -0.759 1.00 97.75 78 GLN A C 1
ATOM 581 O O . GLN A 1 78 ? 6.213 -2.443 0.209 1.00 97.75 78 GLN A O 1
ATOM 586 N N . ARG A 1 79 ? 6.262 -3.290 -1.868 1.00 97.56 79 ARG A N 1
ATOM 587 C CA . ARG A 1 79 ? 7.648 -2.916 -2.125 1.00 97.56 79 ARG A CA 1
ATOM 588 C C . ARG A 1 79 ? 7.849 -2.569 -3.586 1.00 97.56 79 ARG A C 1
ATOM 590 O O . ARG A 1 79 ? 7.181 -3.112 -4.459 1.00 97.56 79 ARG A O 1
ATOM 597 N N . ALA A 1 80 ? 8.797 -1.686 -3.843 1.00 97.88 80 ALA A N 1
ATOM 598 C CA . ALA A 1 80 ? 9.136 -1.269 -5.186 1.00 97.88 80 ALA A CA 1
ATOM 599 C C . ALA A 1 80 ? 10.639 -1.105 -5.348 1.00 97.88 80 ALA A C 1
ATOM 601 O O . ALA A 1 80 ? 11.332 -0.631 -4.440 1.00 97.88 80 ALA A O 1
ATOM 602 N N . ARG A 1 81 ? 11.123 -1.461 -6.533 1.00 97.88 81 ARG A N 1
ATOM 603 C CA . ARG A 1 81 ? 12.498 -1.218 -6.966 1.00 97.88 81 ARG A CA 1
ATOM 604 C C . ARG A 1 81 ? 12.524 -0.706 -8.394 1.00 97.88 81 ARG A C 1
ATOM 606 O O . ARG A 1 81 ? 11.582 -0.918 -9.156 1.00 97.88 81 ARG A O 1
ATOM 613 N N . VAL A 1 82 ? 13.615 -0.053 -8.741 1.00 98.00 82 VAL A N 1
ATOM 614 C CA . VAL A 1 82 ? 13.870 0.428 -10.095 1.00 98.00 82 VAL A CA 1
ATOM 615 C C . VAL A 1 82 ? 14.227 -0.744 -11.009 1.00 98.00 82 VAL A C 1
ATOM 617 O O . VAL A 1 82 ? 15.048 -1.575 -10.636 1.00 98.00 82 VAL A O 1
ATOM 620 N N . ALA A 1 83 ? 13.605 -0.829 -12.188 1.00 96.38 83 ALA A N 1
ATOM 621 C CA . ALA A 1 83 ? 13.810 -1.947 -13.122 1.00 96.38 83 ALA A CA 1
ATOM 622 C C . ALA A 1 83 ? 15.141 -1.842 -13.892 1.00 96.38 83 ALA A C 1
ATOM 624 O O . ALA A 1 83 ? 15.795 -2.840 -14.173 1.00 96.38 83 ALA A O 1
ATOM 625 N N . GLY A 1 84 ? 15.557 -0.616 -14.196 1.00 94.06 84 GLY A N 1
ATOM 626 C CA . GLY A 1 84 ? 16.830 -0.255 -14.809 1.00 94.06 84 GLY A CA 1
ATOM 627 C C . GLY A 1 84 ? 17.082 1.229 -14.557 1.00 94.06 84 GLY A C 1
ATOM 628 O O . GLY A 1 84 ? 16.146 1.942 -14.201 1.00 94.06 84 GLY A O 1
ATOM 629 N N . ARG A 1 85 ? 18.326 1.707 -14.697 1.00 94.25 85 ARG A N 1
ATOM 630 C CA . ARG A 1 85 ? 18.669 3.106 -14.380 1.00 94.25 85 ARG A CA 1
ATOM 631 C C . ARG A 1 85 ? 17.672 4.065 -15.040 1.00 94.25 85 ARG A C 1
ATOM 633 O O . ARG A 1 85 ? 17.548 4.082 -16.262 1.00 94.25 85 ARG A O 1
ATOM 640 N N . ALA A 1 86 ? 16.992 4.867 -14.228 1.00 94.12 86 ALA A N 1
ATOM 641 C CA . ALA A 1 86 ? 15.882 5.691 -14.680 1.00 94.12 86 ALA A CA 1
ATOM 642 C C . ALA A 1 86 ? 15.815 7.010 -13.915 1.00 94.12 86 ALA A C 1
ATOM 644 O O . ALA A 1 86 ? 16.236 7.116 -12.763 1.00 94.12 86 ALA A O 1
ATOM 645 N N . TRP A 1 87 ? 15.239 8.015 -14.565 1.00 94.88 87 TRP A N 1
ATOM 646 C CA . TRP A 1 87 ? 14.782 9.225 -13.899 1.00 94.88 87 TRP A CA 1
ATOM 647 C C . TRP A 1 87 ? 13.303 9.077 -13.560 1.00 94.88 87 TRP A C 1
ATOM 649 O O . TRP A 1 87 ? 12.487 8.760 -14.430 1.00 94.88 87 TRP A O 1
ATOM 659 N N . LEU A 1 88 ? 12.965 9.312 -12.297 1.00 96.25 88 LEU A N 1
ATOM 660 C CA . LEU A 1 88 ? 11.602 9.237 -11.784 1.00 96.25 88 LEU A CA 1
ATOM 661 C C . LEU A 1 88 ? 11.157 10.631 -11.353 1.00 96.25 88 LEU A C 1
ATOM 663 O O . LEU A 1 88 ? 11.935 11.359 -10.738 1.00 96.25 88 LEU A O 1
ATOM 667 N N . ARG A 1 89 ? 9.916 10.996 -11.686 1.00 95.44 89 ARG A N 1
ATOM 668 C CA . ARG A 1 89 ? 9.305 12.274 -11.281 1.00 95.44 89 ARG A CA 1
ATOM 669 C C . ARG A 1 89 ? 8.461 12.157 -10.020 1.00 95.44 89 ARG A C 1
ATOM 671 O O . ARG A 1 89 ? 8.313 13.121 -9.284 1.00 95.44 89 ARG A O 1
ATOM 678 N N . GLU A 1 90 ? 7.889 10.979 -9.780 1.00 95.94 90 GLU A N 1
ATOM 679 C CA . GLU A 1 90 ? 7.082 10.716 -8.593 1.00 95.94 90 GLU A CA 1
ATOM 680 C C . GLU A 1 90 ? 7.355 9.316 -8.054 1.00 95.94 90 GLU A C 1
ATOM 682 O O . GLU A 1 90 ? 7.375 8.343 -8.812 1.00 95.94 90 GLU A O 1
ATOM 687 N N . VAL A 1 91 ? 7.514 9.225 -6.734 1.00 97.69 91 VAL A N 1
ATOM 688 C CA . VAL A 1 91 ? 7.583 7.975 -5.970 1.00 97.69 91 VAL A CA 1
ATOM 689 C C . VAL A 1 91 ? 6.757 8.157 -4.698 1.00 97.69 91 VAL A C 1
ATOM 691 O O . VAL A 1 91 ? 7.124 8.938 -3.817 1.00 97.69 91 VAL A O 1
ATOM 694 N N . LYS A 1 92 ? 5.631 7.447 -4.600 1.00 97.88 92 LYS A N 1
ATOM 695 C CA . LYS A 1 92 ? 4.681 7.520 -3.480 1.00 97.88 92 LYS A CA 1
ATOM 696 C C . LYS A 1 92 ? 4.347 6.110 -2.998 1.00 97.88 92 LYS A C 1
ATOM 698 O O . LYS A 1 92 ? 3.756 5.329 -3.738 1.00 97.88 92 LYS A O 1
ATOM 703 N N . GLY A 1 93 ? 4.726 5.771 -1.768 1.00 97.50 93 GLY A N 1
ATOM 704 C CA . GLY A 1 93 ? 4.331 4.504 -1.140 1.00 97.50 93 GLY A CA 1
ATOM 705 C C . GLY A 1 93 ? 2.909 4.585 -0.581 1.00 97.50 93 GLY A C 1
ATOM 706 O O . GLY A 1 93 ? 2.462 5.675 -0.227 1.00 97.50 93 GLY A O 1
ATOM 707 N N . LEU A 1 94 ? 2.213 3.452 -0.449 1.00 96.75 94 LEU A N 1
ATOM 708 C CA . LEU A 1 94 ? 0.791 3.325 -0.081 1.00 96.75 94 LEU A CA 1
ATOM 709 C C . LEU A 1 94 ? -0.168 3.933 -1.115 1.00 96.75 94 LEU A C 1
ATOM 711 O O . LEU A 1 94 ? -0.971 3.197 -1.677 1.00 96.75 94 LEU A O 1
ATOM 715 N N . PHE A 1 95 ? -0.054 5.240 -1.366 1.00 96.75 95 PHE A N 1
ATOM 716 C CA . PHE A 1 95 ? -0.861 6.020 -2.305 1.00 96.75 95 PHE A CA 1
ATOM 717 C C . PHE A 1 95 ? -2.375 5.806 -2.113 1.00 96.75 95 PHE A C 1
ATOM 719 O O . PHE A 1 95 ? -3.101 5.345 -2.996 1.00 96.75 95 PHE A O 1
ATOM 726 N N . LEU A 1 96 ? -2.855 6.143 -0.913 1.00 96.69 96 LEU A N 1
ATOM 727 C CA . LEU A 1 96 ? -4.279 6.173 -0.594 1.00 96.69 96 LEU A CA 1
ATOM 728 C C . LEU A 1 96 ? -4.858 7.552 -0.934 1.00 96.69 96 LEU A C 1
ATOM 730 O O . LEU A 1 96 ? -4.544 8.553 -0.295 1.00 96.69 96 LEU A O 1
ATOM 734 N N . GLN A 1 97 ? -5.725 7.593 -1.933 1.00 95.12 97 GLN A N 1
ATOM 735 C CA . GLN A 1 97 ? -6.410 8.786 -2.412 1.00 95.12 97 GLN A CA 1
ATOM 736 C C . GLN A 1 97 ? -7.705 8.992 -1.617 1.00 95.12 97 GLN A C 1
ATOM 738 O O . GLN A 1 97 ? -8.618 8.166 -1.669 1.00 95.12 97 GLN A O 1
ATOM 743 N N . ILE A 1 98 ? -7.789 10.110 -0.897 1.00 94.62 98 ILE A N 1
ATOM 744 C CA . ILE A 1 98 ? -8.952 10.532 -0.114 1.00 94.62 98 ILE A CA 1
ATOM 745 C C . ILE A 1 98 ? -9.627 11.705 -0.829 1.00 94.62 98 ILE A C 1
ATOM 747 O O . ILE A 1 98 ? -9.089 12.814 -0.798 1.00 94.62 98 ILE A O 1
ATOM 751 N N . PRO A 1 99 ? -10.802 11.511 -1.457 1.00 93.56 99 PRO A N 1
ATOM 752 C CA . PRO A 1 99 ? -11.529 12.602 -2.097 1.00 93.56 99 PRO A CA 1
ATOM 753 C C . PRO A 1 99 ? -11.767 13.754 -1.119 1.00 93.56 99 PRO A C 1
ATOM 755 O O . PRO A 1 99 ? -12.321 13.545 -0.036 1.00 93.56 99 PRO A O 1
ATOM 758 N N . ASN A 1 100 ? -11.359 14.962 -1.495 1.00 93.06 100 ASN A N 1
ATOM 759 C CA . ASN A 1 100 ? -11.522 16.166 -0.684 1.00 93.06 100 ASN A CA 1
ATOM 760 C C . ASN A 1 100 ? -12.055 17.313 -1.543 1.00 93.06 100 ASN A C 1
ATOM 762 O O . ASN A 1 100 ? -11.445 18.367 -1.653 1.00 93.06 100 ASN A O 1
ATOM 766 N N . ASP A 1 101 ? -13.170 17.097 -2.225 1.00 88.75 101 ASP A N 1
ATOM 767 C CA . ASP A 1 101 ? -13.846 18.156 -2.963 1.00 88.75 101 ASP A CA 1
ATOM 768 C C . ASP A 1 101 ? -15.365 18.045 -2.868 1.00 88.75 101 ASP A C 1
ATOM 770 O O . ASP A 1 101 ? -16.021 18.852 -2.209 1.00 88.75 101 ASP A O 1
ATOM 774 N N . VAL A 1 102 ? -15.938 17.056 -3.541 1.00 81.81 102 VAL A N 1
ATOM 775 C CA . VAL A 1 102 ? -17.377 16.888 -3.671 1.00 81.81 102 VAL A CA 1
ATOM 776 C C . VAL A 1 102 ? -17.897 16.137 -2.440 1.00 81.81 102 VAL A C 1
ATOM 778 O O . VAL A 1 102 ? -17.264 15.207 -1.946 1.00 81.81 102 VAL A O 1
ATOM 781 N N . PHE A 1 103 ? -19.065 16.549 -1.940 1.00 81.44 103 PHE A N 1
ATOM 782 C CA . PHE A 1 103 ? -19.811 15.944 -0.819 1.00 81.44 103 PHE A CA 1
ATOM 783 C C . PHE A 1 103 ? -19.262 16.143 0.601 1.00 81.44 103 PHE A C 1
ATOM 785 O O . PHE A 1 103 ? -19.973 15.841 1.553 1.00 81.44 103 PHE A O 1
ATOM 792 N N . ASN A 1 104 ? -18.067 16.707 0.779 1.00 84.69 104 ASN A N 1
ATOM 793 C CA . ASN A 1 104 ? -17.481 16.970 2.103 1.00 84.69 104 ASN A CA 1
ATOM 794 C C . ASN A 1 104 ? -17.306 18.469 2.412 1.00 84.69 104 ASN A C 1
ATOM 796 O O . ASN A 1 104 ? -16.508 18.848 3.266 1.00 84.69 104 ASN A O 1
ATOM 800 N N . GLY A 1 105 ? -17.986 19.344 1.664 1.00 89.75 105 GLY A N 1
ATOM 801 C CA . GLY A 1 105 ? -17.803 20.791 1.790 1.00 89.75 105 GLY A CA 1
ATOM 802 C C . GLY A 1 105 ? -16.371 21.246 1.489 1.00 89.75 105 GLY A C 1
ATOM 803 O O . GLY A 1 105 ? -15.945 22.275 2.010 1.00 89.75 105 GLY A O 1
ATOM 804 N N . THR A 1 106 ? -15.620 20.488 0.676 1.00 92.25 106 THR A N 1
ATOM 805 C CA . THR A 1 106 ? -14.206 20.736 0.335 1.00 92.25 106 THR A CA 1
ATOM 806 C C . THR A 1 106 ? -13.276 20.774 1.550 1.00 92.25 106 THR A C 1
ATOM 808 O O . THR A 1 106 ? -12.295 21.518 1.571 1.00 92.25 106 THR A O 1
ATOM 811 N N . ARG A 1 107 ? -13.597 20.016 2.603 1.00 95.38 107 ARG A N 1
ATOM 812 C CA . ARG A 1 107 ? -12.829 20.011 3.846 1.00 95.38 107 ARG A CA 1
ATOM 813 C C . ARG A 1 107 ? -12.736 18.600 4.420 1.00 95.38 107 ARG A C 1
ATOM 815 O O . ARG A 1 107 ? -13.734 17.892 4.510 1.00 95.38 107 ARG A O 1
ATOM 822 N N . ARG A 1 108 ? -11.534 18.203 4.834 1.00 96.19 108 ARG A N 1
ATOM 823 C CA . ARG A 1 108 ? -11.267 16.948 5.551 1.00 96.19 108 ARG A CA 1
ATOM 824 C C . ARG A 1 108 ? -10.586 17.243 6.872 1.00 96.19 108 ARG A C 1
ATOM 826 O O . ARG A 1 108 ? -9.733 18.130 6.959 1.00 96.19 108 ARG A O 1
ATOM 833 N N . THR A 1 109 ? -10.967 16.494 7.891 1.00 97.56 109 THR A N 1
ATOM 834 C CA . THR A 1 109 ? -10.344 16.509 9.204 1.00 97.56 109 THR A CA 1
ATOM 835 C C . THR A 1 109 ? -9.473 15.275 9.347 1.00 97.56 109 THR A C 1
ATOM 837 O O . THR A 1 109 ? -9.928 14.145 9.214 1.00 97.56 109 THR A O 1
ATOM 840 N N . TYR A 1 110 ? -8.209 15.511 9.652 1.00 98.25 110 TYR A N 1
ATOM 841 C CA . TYR A 1 110 ? -7.212 14.494 9.907 1.00 98.25 110 TYR A CA 1
ATOM 842 C C . TYR A 1 110 ? -6.816 14.549 11.377 1.00 98.25 110 TYR A C 1
ATOM 844 O O . TYR A 1 110 ? -6.576 15.629 11.916 1.00 98.25 110 TYR A O 1
ATOM 852 N N . ARG A 1 111 ? -6.730 13.399 12.037 1.00 98.56 111 ARG A N 1
ATOM 853 C CA . ARG A 1 111 ? -6.278 13.286 13.430 1.00 98.56 111 ARG A CA 1
ATOM 854 C C . ARG A 1 111 ? -5.114 12.313 13.512 1.00 98.56 111 ARG A C 1
ATOM 856 O O . ARG A 1 111 ? -5.118 11.286 12.846 1.00 98.56 111 ARG A O 1
ATOM 863 N N . HIS A 1 112 ? -4.121 12.636 14.320 1.00 97.69 112 HIS A N 1
ATOM 864 C CA . HIS A 1 112 ? -2.945 11.807 14.568 1.00 97.69 112 HIS A CA 1
ATOM 865 C C . HIS A 1 112 ? -2.470 12.034 16.008 1.00 97.69 112 HIS A C 1
ATOM 867 O O . HIS A 1 112 ? -3.037 12.840 16.744 1.00 97.69 112 HIS A O 1
ATOM 873 N N . VAL A 1 113 ? -1.392 11.365 16.421 1.00 96.62 113 VAL A N 1
ATOM 874 C CA . VAL A 1 113 ? -0.922 11.380 17.823 1.00 96.62 113 VAL A CA 1
ATOM 875 C C . VAL A 1 113 ? -0.644 12.779 18.398 1.00 96.62 113 VAL A C 1
ATOM 877 O O . VAL A 1 113 ? -0.741 12.981 19.601 1.00 96.62 113 VAL A O 1
ATOM 880 N N . ALA A 1 114 ? -0.294 13.748 17.550 1.00 96.31 114 ALA A N 1
ATOM 881 C CA . ALA A 1 114 ? 0.066 15.105 17.969 1.00 96.31 114 ALA A CA 1
ATOM 882 C C . ALA A 1 114 ? -1.090 16.113 17.842 1.00 96.31 114 ALA A C 1
ATOM 884 O O . ALA A 1 114 ? -0.889 17.295 18.107 1.00 96.31 114 ALA A O 1
ATOM 885 N N . GLY A 1 115 ? -2.285 15.670 17.437 1.00 95.94 115 GLY A N 1
ATOM 886 C CA . GLY A 1 115 ? -3.475 16.512 17.381 1.00 95.94 115 GLY A CA 1
ATOM 887 C C . GLY A 1 115 ? -4.272 16.354 16.092 1.00 95.94 115 GLY A C 1
ATOM 888 O O . GLY A 1 115 ? -4.406 15.264 15.537 1.00 95.94 115 GLY A O 1
ATOM 889 N N . GLN A 1 116 ? -4.847 17.466 15.644 1.00 96.62 116 GLN A N 1
ATOM 890 C CA . GLN A 1 116 ? -5.760 17.521 14.512 1.00 96.62 116 GLN A CA 1
ATOM 891 C C . GLN A 1 116 ? -5.262 18.529 13.477 1.00 96.62 116 GLN A C 1
ATOM 893 O O . GLN A 1 116 ? -4.813 19.623 13.816 1.00 96.62 116 GLN A O 1
ATOM 898 N N . LEU A 1 117 ? -5.426 18.174 12.209 1.00 95.62 117 LEU A N 1
ATOM 899 C CA . LEU A 1 117 ? -5.191 19.014 11.048 1.00 95.62 117 LEU A CA 1
ATOM 900 C C . LEU A 1 117 ? -6.468 19.058 10.213 1.00 95.62 117 LEU A C 1
ATOM 902 O O . LEU A 1 117 ? -7.124 18.041 10.011 1.00 95.62 117 LEU A O 1
ATOM 906 N N . GLN A 1 118 ? -6.826 20.229 9.703 1.00 96.75 118 GLN A N 1
ATOM 907 C CA . GLN A 1 118 ? -7.949 20.363 8.787 1.00 96.75 118 GLN A CA 1
ATOM 908 C C . GLN A 1 118 ? -7.455 20.901 7.452 1.00 96.75 118 GLN A C 1
ATOM 910 O O . GLN A 1 118 ? -6.839 21.965 7.398 1.00 96.75 118 GLN A O 1
ATOM 915 N N . LEU A 1 119 ? -7.726 20.159 6.382 1.00 96.38 119 LEU A N 1
ATOM 916 C CA . LEU A 1 119 ? -7.245 20.476 5.045 1.00 96.38 119 LEU A CA 1
ATOM 917 C C . LEU A 1 119 ? -8.405 20.838 4.131 1.00 96.38 119 LEU A C 1
ATOM 919 O O . LEU A 1 119 ? -9.440 20.169 4.102 1.00 96.38 119 LEU A O 1
ATOM 923 N N . THR A 1 120 ? -8.212 21.920 3.381 1.00 95.19 120 THR A N 1
ATOM 924 C CA . THR A 1 120 ? -9.146 22.349 2.339 1.00 95.19 120 THR A CA 1
ATOM 925 C C . THR A 1 120 ? -8.779 21.679 1.022 1.00 95.19 120 THR A C 1
ATOM 927 O O . THR A 1 120 ? -7.598 21.562 0.689 1.00 95.19 120 THR A O 1
ATOM 930 N N . GLY A 1 121 ? -9.803 21.267 0.287 1.00 92.94 121 GLY A N 1
ATOM 931 C CA . GLY A 1 121 ? -9.706 20.684 -1.038 1.00 92.94 121 GLY A CA 1
ATOM 932 C C . GLY A 1 121 ? -9.123 21.627 -2.077 1.00 92.94 121 GLY A C 1
ATOM 933 O O . GLY A 1 121 ? -9.484 22.802 -2.121 1.00 92.94 121 GLY A O 1
ATOM 934 N N . ASN A 1 122 ? -8.274 21.095 -2.957 1.00 90.50 122 ASN A N 1
ATOM 935 C CA . ASN A 1 122 ? -7.666 21.811 -4.079 1.00 90.50 122 ASN A CA 1
ATOM 936 C C . ASN A 1 122 ? -7.084 23.188 -3.686 1.00 90.50 122 ASN A C 1
ATOM 938 O O . ASN A 1 122 ? -7.539 24.216 -4.197 1.00 90.50 122 ASN A O 1
ATOM 942 N N . PRO A 1 123 ? -6.062 23.233 -2.809 1.00 90.75 123 PRO A N 1
ATOM 943 C CA . PRO A 1 123 ? -5.511 24.485 -2.285 1.00 90.75 123 PRO A CA 1
ATOM 944 C C . PRO A 1 123 ? -4.750 25.324 -3.332 1.00 90.75 123 PRO A C 1
ATOM 946 O O . PRO A 1 123 ? -4.220 26.382 -2.996 1.00 90.75 123 PRO A O 1
ATOM 949 N N . GLY A 1 124 ? -4.643 24.857 -4.584 1.00 91.88 124 GLY A N 1
ATOM 950 C CA . GLY A 1 124 ? -3.955 25.548 -5.682 1.00 91.88 124 GLY A CA 1
ATOM 951 C C . GLY A 1 124 ? -2.427 25.554 -5.572 1.00 91.88 124 GLY A C 1
ATOM 952 O O . GLY A 1 124 ? -1.752 26.165 -6.397 1.00 91.88 124 GLY A O 1
ATOM 953 N N . ARG A 1 125 ? -1.874 24.876 -4.563 1.00 93.50 125 ARG A N 1
ATOM 954 C CA . ARG A 1 125 ? -0.437 24.726 -4.325 1.00 93.50 125 ARG A CA 1
ATOM 955 C C . ARG A 1 125 ? -0.120 23.295 -3.932 1.00 93.50 125 ARG A C 1
ATOM 957 O O . ARG A 1 125 ? -0.908 22.662 -3.236 1.00 93.50 125 ARG A O 1
ATOM 964 N N . GLU A 1 126 ? 1.038 22.819 -4.360 1.00 95.25 126 GLU A N 1
ATOM 965 C CA . GLU A 1 126 ? 1.525 21.508 -3.955 1.00 95.25 126 GLU A CA 1
ATOM 966 C C . GLU A 1 126 ? 2.134 21.598 -2.556 1.00 95.25 126 GLU A C 1
ATOM 968 O O . GLU A 1 126 ? 2.962 22.471 -2.292 1.00 95.25 126 GLU A O 1
ATOM 973 N N . THR A 1 127 ? 1.718 20.717 -1.646 1.00 96.25 127 THR A N 1
ATOM 974 C CA . THR A 1 127 ? 2.339 20.599 -0.322 1.00 96.25 127 THR A CA 1
ATOM 975 C C . THR A 1 127 ? 2.436 19.142 0.097 1.00 96.25 127 THR A C 1
ATOM 977 O O . THR A 1 127 ? 1.566 18.338 -0.218 1.00 96.25 127 THR A O 1
ATOM 980 N N . THR A 1 128 ? 3.483 18.808 0.846 1.00 97.38 128 THR A N 1
ATOM 981 C CA . THR A 1 128 ? 3.612 17.507 1.507 1.00 97.38 128 THR A CA 1
ATOM 982 C C . THR A 1 128 ? 3.887 17.757 2.978 1.00 97.38 128 THR A C 1
ATOM 984 O O . THR A 1 128 ? 4.848 18.444 3.319 1.00 97.38 128 THR A O 1
ATOM 987 N N . GLN A 1 129 ? 3.038 17.221 3.848 1.00 96.44 129 GLN A N 1
ATOM 988 C CA . GLN A 1 129 ? 3.133 17.405 5.293 1.00 96.44 129 GLN A CA 1
ATOM 989 C C . GLN A 1 129 ? 3.370 16.051 5.954 1.00 96.44 129 GLN A C 1
ATOM 991 O O . GLN A 1 129 ? 2.621 15.101 5.721 1.00 96.44 129 GLN A O 1
ATOM 996 N N . ALA A 1 130 ? 4.425 15.945 6.761 1.00 97.06 130 ALA A N 1
ATOM 997 C CA . ALA A 1 130 ? 4.677 14.744 7.547 1.00 97.06 130 ALA A CA 1
ATOM 998 C C . ALA A 1 130 ? 3.582 14.574 8.608 1.00 97.06 130 ALA A C 1
ATOM 1000 O O . ALA A 1 130 ? 3.171 15.546 9.239 1.00 97.06 130 ALA A O 1
ATOM 1001 N N . VAL A 1 131 ? 3.141 13.337 8.821 1.00 97.56 131 VAL A N 1
ATOM 1002 C CA . VAL A 1 131 ? 2.208 12.980 9.891 1.00 97.56 131 VAL A CA 1
ATOM 1003 C C . VAL A 1 131 ? 3.022 12.509 11.097 1.00 97.56 131 VAL A C 1
ATOM 1005 O O . VAL A 1 131 ? 3.736 11.508 10.993 1.00 97.56 131 VAL A O 1
ATOM 1008 N N . PRO A 1 132 ? 2.943 13.197 12.249 1.00 96.69 132 PRO A N 1
ATOM 1009 C CA . PRO A 1 132 ? 3.550 12.716 13.482 1.00 96.69 132 PRO A CA 1
ATOM 1010 C C . PRO A 1 132 ? 2.996 11.347 13.890 1.00 96.69 132 PRO A C 1
ATOM 1012 O O . PRO A 1 132 ? 1.784 11.137 13.907 1.00 96.69 132 PRO A O 1
ATOM 1015 N N . GLY A 1 133 ? 3.887 10.438 14.288 1.00 96.00 133 GLY A N 1
ATOM 1016 C CA . GLY A 1 133 ? 3.525 9.095 14.739 1.00 96.00 133 GLY A CA 1
ATOM 1017 C C . GLY A 1 133 ? 3.434 8.069 13.608 1.00 96.00 133 GLY A C 1
ATOM 1018 O O . GLY A 1 133 ? 4.137 8.147 12.599 1.00 96.00 133 GLY A O 1
ATOM 1019 N N . ASN A 1 134 ? 2.618 7.040 13.817 1.00 97.38 134 ASN A N 1
ATOM 1020 C CA . ASN A 1 134 ? 2.438 5.928 12.885 1.00 97.38 134 ASN A CA 1
ATOM 1021 C C . ASN A 1 134 ? 0.978 5.714 12.480 1.00 97.38 134 ASN A C 1
ATOM 1023 O O . ASN A 1 134 ? 0.704 4.723 11.814 1.00 97.38 134 ASN A O 1
ATOM 1027 N N . TRP A 1 135 ? 0.059 6.606 12.847 1.00 98.31 135 TRP A N 1
ATOM 1028 C CA . TRP A 1 135 ? -1.337 6.489 12.448 1.00 98.31 135 TRP A CA 1
ATOM 1029 C C . TRP A 1 135 ? -1.972 7.833 12.107 1.00 98.31 135 TRP A C 1
ATOM 1031 O O . TRP A 1 135 ? -1.518 8.888 12.556 1.00 98.31 135 TRP A O 1
ATOM 1041 N N . LEU A 1 136 ? -3.023 7.762 11.296 1.00 98.44 136 LEU A N 1
ATOM 1042 C CA . LEU A 1 136 ? -3.814 8.887 10.821 1.00 98.44 136 LEU A CA 1
ATOM 1043 C C . LEU A 1 136 ? -5.282 8.460 10.723 1.00 98.44 136 LEU A C 1
ATOM 1045 O O . LEU A 1 136 ? -5.579 7.512 10.006 1.00 98.44 136 LEU A O 1
ATOM 1049 N N . SER A 1 137 ? -6.188 9.158 11.401 1.00 98.38 137 SER A N 1
ATOM 1050 C CA . SER A 1 137 ? -7.641 9.044 11.215 1.00 98.38 137 SER A CA 1
ATOM 1051 C C . SER A 1 137 ? -8.140 10.146 10.280 1.00 98.38 137 SER A C 1
ATOM 1053 O O . SER A 1 137 ? -7.644 11.274 10.326 1.00 98.38 137 SER A O 1
ATOM 1055 N N . VAL A 1 138 ? -9.113 9.814 9.437 1.00 97.81 138 VAL A N 1
ATOM 1056 C CA . VAL A 1 138 ? -9.764 10.676 8.450 1.00 97.81 138 VAL A CA 1
ATOM 1057 C C . VAL A 1 138 ? -11.249 10.750 8.788 1.00 97.81 138 VAL A C 1
ATOM 1059 O O . VAL A 1 138 ? -11.947 9.739 8.731 1.00 97.81 138 VAL A O 1
ATOM 1062 N N . ASP A 1 139 ? -11.717 11.947 9.139 1.00 96.69 139 ASP A N 1
ATOM 1063 C CA . ASP A 1 139 ? -13.111 12.264 9.490 1.00 96.69 139 ASP A CA 1
ATOM 1064 C C . ASP A 1 139 ? -13.765 11.286 10.479 1.00 96.69 139 ASP A C 1
ATOM 1066 O O . ASP A 1 139 ? -14.970 11.057 10.425 1.00 96.69 139 ASP A O 1
ATOM 1070 N N . ASP A 1 140 ? -12.962 10.691 11.364 1.00 95.69 140 ASP A N 1
ATOM 1071 C CA . ASP A 1 140 ? -13.398 9.672 12.320 1.00 95.69 140 ASP A CA 1
ATOM 1072 C C . ASP A 1 140 ? -14.166 8.493 11.674 1.00 95.69 140 ASP A C 1
ATOM 1074 O O . ASP A 1 140 ? -15.036 7.882 12.289 1.00 95.69 140 ASP A O 1
ATOM 1078 N N . ALA A 1 141 ? -13.831 8.178 10.417 1.00 96.31 141 ALA A N 1
ATOM 1079 C CA . ALA A 1 141 ? -14.485 7.143 9.614 1.00 96.31 141 ALA A CA 1
ATOM 1080 C C . ALA A 1 141 ? -13.507 6.148 8.970 1.00 96.31 141 ALA A C 1
ATOM 1082 O O . ALA A 1 141 ? -13.914 5.076 8.520 1.00 96.31 141 ALA A O 1
ATOM 1083 N N . LEU A 1 142 ? -12.228 6.501 8.877 1.00 97.50 142 LEU A N 1
ATOM 1084 C CA . LEU A 1 142 ? -11.187 5.668 8.290 1.00 97.50 142 LEU A CA 1
ATOM 1085 C C . LEU A 1 142 ? -9.876 5.951 9.008 1.00 97.50 142 LEU A C 1
ATOM 1087 O O . LEU A 1 142 ? -9.510 7.114 9.158 1.00 97.50 142 LEU A O 1
ATOM 1091 N N . ALA A 1 143 ? -9.124 4.919 9.365 1.00 98.12 143 ALA A N 1
ATOM 1092 C CA . ALA A 1 143 ? -7.777 5.082 9.881 1.00 98.12 143 ALA A CA 1
ATOM 1093 C C . ALA A 1 143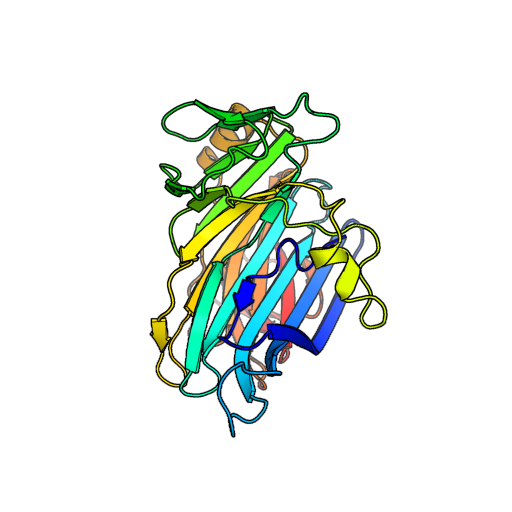 ? -6.742 4.339 9.044 1.00 98.12 143 ALA A C 1
ATOM 1095 O O . ALA A 1 143 ? -7.001 3.283 8.473 1.00 98.12 143 ALA A O 1
ATOM 1096 N N . VAL A 1 144 ? -5.545 4.911 8.991 1.00 98.38 144 VAL A N 1
ATOM 1097 C CA . VAL A 1 144 ? -4.349 4.343 8.379 1.00 98.38 144 VAL A CA 1
ATOM 1098 C C . VAL A 1 144 ? -3.321 4.173 9.477 1.00 98.38 144 VAL A C 1
ATOM 1100 O O . VAL A 1 144 ? -2.960 5.146 10.132 1.00 98.38 144 VAL A O 1
ATOM 1103 N N . VAL A 1 145 ? -2.812 2.961 9.654 1.00 98.56 145 VAL A N 1
ATOM 1104 C CA . VAL A 1 145 ? -1.762 2.635 10.616 1.00 98.56 145 VAL A CA 1
ATOM 1105 C C . VAL A 1 145 ? -0.568 2.065 9.867 1.00 98.56 145 VAL A C 1
ATOM 1107 O O . VAL A 1 145 ? -0.626 0.980 9.297 1.00 98.56 145 VAL A O 1
ATOM 1110 N N . ARG A 1 146 ? 0.557 2.772 9.888 1.00 98.44 146 ARG A N 1
ATOM 1111 C CA . ARG A 1 146 ? 1.831 2.275 9.372 1.00 98.44 146 ARG A CA 1
ATOM 1112 C C . ARG A 1 146 ? 2.399 1.224 10.326 1.00 98.44 146 ARG A C 1
ATOM 1114 O O . ARG A 1 146 ? 2.725 1.539 11.471 1.00 98.44 146 ARG A O 1
ATOM 1121 N N . VAL A 1 147 ? 2.606 0.015 9.810 1.00 98.38 147 VAL A N 1
ATOM 1122 C CA . VAL A 1 147 ? 3.296 -1.081 10.509 1.00 98.38 147 VAL A CA 1
ATOM 1123 C C . VAL A 1 147 ? 4.806 -0.885 10.417 1.00 98.38 147 VAL A C 1
ATOM 1125 O O . VAL A 1 147 ? 5.504 -0.852 11.424 1.00 98.38 147 VAL A O 1
ATOM 1128 N N . TYR A 1 148 ? 5.319 -0.702 9.198 1.00 98.44 148 TYR A N 1
ATOM 1129 C CA . TYR A 1 148 ? 6.717 -0.361 8.945 1.00 98.44 148 TYR A CA 1
ATOM 1130 C C . TYR A 1 148 ? 6.861 0.395 7.618 1.00 98.44 148 TYR A C 1
ATOM 1132 O O . TYR A 1 148 ? 5.929 0.455 6.815 1.00 98.44 148 TYR A O 1
ATOM 1140 N N . GLY A 1 149 ? 8.050 0.950 7.380 1.00 97.94 149 GLY A N 1
ATOM 1141 C CA . GLY A 1 149 ? 8.396 1.664 6.151 1.00 97.94 149 GLY A CA 1
ATOM 1142 C C . GLY A 1 149 ? 8.558 3.170 6.372 1.00 97.94 149 GLY A C 1
ATOM 1143 O O . GLY A 1 149 ? 8.630 3.626 7.523 1.00 97.94 149 GLY A O 1
ATOM 1144 N N . PRO A 1 150 ? 8.643 3.959 5.286 1.00 97.88 150 PRO A N 1
ATOM 1145 C CA . PRO A 1 150 ? 8.801 5.406 5.384 1.00 97.88 150 PRO A CA 1
ATOM 1146 C C . PRO A 1 150 ? 7.670 6.067 6.199 1.00 97.88 150 PRO A C 1
ATOM 1148 O O . PRO A 1 150 ? 6.581 5.498 6.300 1.00 97.88 150 PRO A O 1
ATOM 1151 N N . PRO A 1 151 ? 7.904 7.240 6.818 1.00 97.94 151 PRO A N 1
ATOM 1152 C CA . PRO A 1 151 ? 6.880 7.964 7.576 1.00 97.94 151 PRO A CA 1
ATOM 1153 C C . PRO A 1 151 ? 5.609 8.246 6.777 1.00 97.94 151 PRO A C 1
ATOM 1155 O O . PRO A 1 151 ? 5.665 8.455 5.563 1.00 97.94 151 PRO A O 1
ATOM 1158 N N . LEU A 1 152 ? 4.476 8.284 7.485 1.00 98.38 152 LEU A N 1
ATOM 1159 C CA . LEU A 1 152 ? 3.217 8.742 6.911 1.00 98.38 152 LEU A CA 1
ATOM 1160 C C . LEU A 1 152 ? 3.321 10.229 6.557 1.00 98.38 152 LEU A C 1
ATOM 1162 O O . LEU A 1 152 ? 3.893 11.026 7.305 1.00 98.38 152 LEU A O 1
ATOM 1166 N N . CYS A 1 153 ? 2.740 10.607 5.429 1.00 98.56 153 CYS A N 1
ATOM 1167 C CA . CYS A 1 153 ? 2.554 11.994 5.039 1.00 98.56 153 CYS A CA 1
ATOM 1168 C C . CYS A 1 153 ? 1.228 12.178 4.302 1.00 98.56 153 CYS A C 1
ATOM 1170 O O . CYS A 1 153 ? 0.666 11.229 3.753 1.00 98.56 153 CYS A O 1
ATOM 1172 N N . ILE A 1 154 ? 0.742 13.416 4.296 1.00 98.44 154 ILE A N 1
ATOM 1173 C CA . ILE A 1 154 ? -0.374 13.848 3.459 1.00 98.44 154 ILE A CA 1
ATOM 1174 C C . ILE A 1 154 ? 0.206 14.735 2.366 1.00 98.44 154 ILE A C 1
ATOM 1176 O O . ILE A 1 154 ? 0.832 15.760 2.653 1.00 98.44 154 ILE A O 1
ATOM 1180 N N . HIS A 1 155 ? 0.010 14.329 1.120 1.00 97.81 155 HIS A N 1
ATOM 1181 C CA . HIS A 1 155 ? 0.364 15.103 -0.053 1.00 97.81 155 HIS A CA 1
ATOM 1182 C C . HIS A 1 155 ? -0.894 15.737 -0.654 1.00 97.81 155 HIS A C 1
ATOM 1184 O O . HIS A 1 155 ? -1.871 15.055 -0.956 1.00 97.81 155 HIS A O 1
ATOM 1190 N N . GLN A 1 156 ? -0.863 17.055 -0.813 1.00 96.69 156 GLN A N 1
ATOM 1191 C CA . GLN A 1 156 ? -1.904 17.841 -1.459 1.00 96.69 156 GLN A CA 1
ATOM 1192 C C . GLN A 1 156 ? -1.372 18.303 -2.816 1.00 96.69 156 GLN A C 1
ATOM 1194 O O . GLN A 1 156 ? -0.499 19.179 -2.835 1.00 96.69 156 GLN A O 1
ATOM 1199 N N . PRO A 1 157 ? -1.839 17.741 -3.941 1.00 94.69 157 PRO A N 1
ATOM 1200 C CA . PRO A 1 157 ? -1.379 18.179 -5.250 1.00 94.69 157 PRO A CA 1
ATOM 1201 C C . PRO A 1 157 ? -1.880 19.592 -5.566 1.00 94.69 157 PRO A C 1
ATOM 1203 O O . PRO A 1 157 ? -2.935 20.030 -5.108 1.00 94.69 157 PRO A O 1
ATOM 1206 N N . ALA A 1 158 ? -1.152 20.315 -6.419 1.00 92.50 158 ALA A N 1
ATOM 1207 C CA . ALA A 1 158 ? -1.545 21.672 -6.813 1.00 92.50 158 ALA A CA 1
ATOM 1208 C C . ALA A 1 158 ? -2.830 21.730 -7.662 1.00 92.50 158 ALA A C 1
ATOM 1210 O O . ALA A 1 158 ? -3.389 22.811 -7.859 1.00 92.50 158 ALA A O 1
ATOM 1211 N N . ARG A 1 159 ? -3.258 20.598 -8.235 1.00 90.19 159 ARG A N 1
ATOM 1212 C CA . ARG A 1 159 ? -4.359 20.506 -9.201 1.00 90.19 159 ARG A CA 1
ATOM 1213 C C . ARG A 1 159 ? -5.172 19.235 -8.974 1.00 90.19 159 ARG A C 1
ATOM 1215 O O . ARG A 1 159 ? -4.643 18.226 -8.525 1.00 90.19 159 ARG A O 1
ATOM 1222 N N . ARG A 1 160 ? -6.441 19.274 -9.387 1.00 89.19 160 ARG A N 1
ATOM 1223 C CA . ARG A 1 160 ? -7.327 18.103 -9.493 1.00 89.19 160 ARG A CA 1
ATOM 1224 C C . ARG A 1 160 ? -6.704 17.024 -10.391 1.00 89.19 160 ARG A C 1
ATOM 1226 O O . ARG A 1 160 ? -6.421 17.286 -11.564 1.00 89.19 160 ARG A O 1
ATOM 1233 N N . GLN A 1 161 ? -6.541 15.819 -9.856 1.00 88.50 161 GLN A N 1
ATOM 1234 C CA . GLN A 1 161 ? -5.765 14.727 -10.456 1.00 88.50 161 GLN A CA 1
ATOM 1235 C C . GLN A 1 161 ? -6.578 13.457 -10.764 1.00 88.50 161 GLN A C 1
ATOM 1237 O O . GLN A 1 161 ? -6.048 12.482 -11.296 1.00 88.50 161 GLN A O 1
ATOM 1242 N N . ILE A 1 162 ? -7.877 13.460 -10.466 1.00 86.31 162 ILE A N 1
ATOM 1243 C CA . ILE A 1 162 ? -8.761 12.309 -10.660 1.00 86.31 162 ILE A CA 1
ATOM 1244 C C . ILE A 1 162 ? -9.682 12.568 -11.859 1.00 86.31 162 ILE A C 1
ATOM 1246 O O . ILE A 1 162 ? -10.773 13.108 -11.704 1.00 86.31 162 ILE A O 1
ATOM 1250 N N . ALA A 1 163 ? -9.286 12.201 -13.075 1.00 80.69 163 ALA A N 1
ATOM 1251 C CA . ALA A 1 163 ? -10.183 12.349 -14.222 1.00 80.69 163 ALA A CA 1
ATOM 1252 C C . ALA A 1 163 ? -11.417 11.433 -14.173 1.00 80.69 163 ALA A C 1
ATOM 1254 O O . ALA A 1 163 ? -11.372 10.239 -13.854 1.00 80.69 163 ALA A O 1
ATOM 1255 N N . ILE A 1 164 ? -12.542 12.010 -14.573 1.00 76.00 164 ILE A N 1
ATOM 1256 C CA . ILE A 1 164 ? -13.812 11.316 -14.741 1.00 76.00 164 ILE A CA 1
ATOM 1257 C C . ILE A 1 164 ? -13.827 10.715 -16.153 1.00 76.00 164 ILE A C 1
ATOM 1259 O O . ILE A 1 164 ? -13.556 11.419 -17.120 1.00 76.00 164 ILE A O 1
ATOM 1263 N N . ARG A 1 165 ? -14.135 9.415 -16.277 1.00 69.56 165 ARG A N 1
ATOM 1264 C CA . ARG A 1 165 ? -14.192 8.677 -17.562 1.00 69.56 165 ARG A CA 1
ATOM 1265 C C . ARG A 1 165 ? -12.893 8.674 -18.383 1.00 69.56 165 ARG A C 1
ATOM 1267 O O . ARG A 1 165 ? -12.943 8.591 -19.608 1.00 69.56 165 ARG A O 1
ATOM 1274 N N . ALA A 1 166 ? -11.732 8.710 -17.732 1.00 65.69 166 ALA A N 1
ATOM 1275 C CA . ALA A 1 166 ? -10.497 8.465 -18.471 1.00 65.69 166 ALA A CA 1
ATOM 1276 C C . ALA A 1 166 ? -10.497 7.047 -19.047 1.00 65.69 166 ALA A C 1
ATOM 1278 O O . ALA A 1 166 ? -10.823 6.080 -18.360 1.00 65.69 166 ALA A O 1
ATOM 1279 N N . SER A 1 167 ? -10.125 6.944 -20.315 1.00 63.78 167 SER A N 1
ATOM 1280 C CA . SER A 1 167 ? -9.869 5.682 -20.999 1.00 63.78 167 SER A CA 1
ATOM 1281 C C . SER A 1 167 ? -8.636 5.845 -21.876 1.00 63.78 167 SER A C 1
ATOM 1283 O O . SER A 1 167 ? -8.298 6.966 -22.266 1.00 63.78 167 SER A O 1
ATOM 1285 N N . ALA A 1 168 ? -7.992 4.734 -22.237 1.00 59.56 168 ALA A N 1
ATOM 1286 C CA . ALA A 1 168 ? -6.859 4.744 -23.166 1.00 59.56 168 ALA A CA 1
ATOM 1287 C C . ALA A 1 168 ? -7.205 5.413 -24.514 1.00 59.56 168 ALA A C 1
ATOM 1289 O O . ALA A 1 168 ? -6.342 5.992 -25.166 1.00 59.56 168 ALA A O 1
ATOM 1290 N N . HIS A 1 169 ? -8.485 5.396 -24.903 1.00 58.34 169 HIS A N 1
ATOM 1291 C CA . HIS A 1 169 ? -8.993 6.025 -26.124 1.00 58.34 169 HIS A CA 1
ATOM 1292 C C . HIS A 1 169 ? -9.408 7.495 -25.942 1.00 58.34 169 HIS A C 1
ATOM 1294 O O . HIS A 1 169 ? -9.700 8.177 -26.922 1.00 58.34 169 HIS A O 1
ATOM 1300 N N . GLN A 1 170 ? -9.436 8.007 -24.706 1.00 63.25 170 GLN A N 1
ATOM 1301 C CA . GLN A 1 170 ? -9.765 9.400 -24.389 1.00 63.25 170 GLN A CA 1
ATOM 1302 C C . GLN A 1 170 ? -8.742 10.021 -23.418 1.00 63.25 170 GLN A C 1
ATOM 1304 O O . GLN A 1 170 ? -9.122 10.566 -22.384 1.00 63.25 170 GLN A O 1
ATOM 1309 N N . PRO A 1 171 ? -7.432 10.009 -23.736 1.00 58.56 171 PRO A N 1
ATOM 1310 C CA . PRO A 1 171 ? -6.395 10.543 -22.845 1.00 58.56 171 PRO A CA 1
ATOM 1311 C C . PRO A 1 171 ? -6.519 12.061 -22.630 1.00 58.56 171 PRO A C 1
ATOM 1313 O O . PRO A 1 171 ? -5.963 12.622 -21.688 1.00 58.56 171 PRO A O 1
ATOM 1316 N N . HIS A 1 172 ? -7.277 12.747 -23.491 1.00 59.03 172 HIS A N 1
ATOM 1317 C CA . HIS A 1 172 ? -7.564 14.170 -23.363 1.00 59.03 172 HIS A CA 1
ATOM 1318 C C . HIS A 1 172 ? -8.462 14.499 -22.165 1.00 59.03 172 HIS A C 1
ATOM 1320 O O . HIS A 1 172 ? -8.434 15.646 -21.738 1.00 59.03 172 HIS A O 1
ATOM 1326 N N . THR A 1 173 ? -9.207 13.553 -21.575 1.00 64.69 173 THR A N 1
ATOM 1327 C CA . THR A 1 173 ? -10.078 13.842 -20.416 1.00 64.69 173 THR A CA 1
ATOM 1328 C C . THR A 1 173 ? -9.293 14.363 -19.215 1.00 64.69 173 THR A C 1
ATOM 1330 O O . THR A 1 173 ? -9.781 15.224 -18.496 1.00 64.69 173 THR A O 1
ATOM 1333 N N . GLU A 1 174 ? -8.048 13.912 -19.025 1.00 63.47 174 GLU A N 1
ATOM 1334 C CA . GLU A 1 174 ? -7.172 14.435 -17.965 1.00 63.47 174 GLU A CA 1
ATOM 1335 C C . GLU A 1 174 ? -6.746 15.886 -18.208 1.00 63.47 174 GLU A C 1
ATOM 1337 O O . GLU A 1 174 ? -6.503 16.627 -17.254 1.00 63.47 174 GLU A O 1
ATOM 1342 N N . ARG A 1 175 ? -6.692 16.303 -19.480 1.00 65.19 175 ARG A N 1
ATOM 1343 C CA . ARG A 1 175 ? -6.255 17.636 -19.921 1.00 65.19 175 ARG A CA 1
ATOM 1344 C C . ARG A 1 175 ? -7.412 18.605 -20.182 1.00 65.19 175 ARG A C 1
ATOM 1346 O O . ARG A 1 175 ? -7.200 19.811 -20.130 1.00 65.19 175 ARG A O 1
ATOM 1353 N N . ALA A 1 176 ? -8.610 18.098 -20.463 1.00 62.19 176 ALA A N 1
ATOM 1354 C CA . ALA A 1 176 ? -9.780 18.875 -20.876 1.00 62.19 176 ALA A CA 1
ATOM 1355 C C . ALA A 1 176 ? -10.520 19.561 -19.709 1.00 62.19 176 ALA A C 1
ATOM 1357 O O . ALA A 1 176 ? -11.429 20.354 -19.945 1.00 62.19 176 ALA A O 1
ATOM 1358 N N . GLY A 1 177 ? -10.124 19.289 -18.460 1.00 62.62 177 GLY A N 1
ATOM 1359 C CA . GLY A 1 177 ? -10.821 19.765 -17.263 1.00 62.62 177 GLY A CA 1
ATOM 1360 C C . GLY A 1 177 ? -11.971 18.840 -16.844 1.00 62.62 177 GLY A C 1
ATOM 1361 O O . GLY A 1 177 ? -12.413 17.988 -17.607 1.00 62.62 177 GLY A O 1
ATOM 1362 N N . GLY A 1 178 ? -12.434 18.975 -15.595 1.00 71.69 178 GLY A N 1
ATOM 1363 C CA . GLY A 1 178 ? -13.458 18.090 -15.007 1.00 71.69 178 GLY A CA 1
ATOM 1364 C C . GLY A 1 178 ? -12.925 16.998 -14.069 1.00 71.69 178 GLY A C 1
ATOM 1365 O O . GLY A 1 178 ? -13.639 16.051 -13.757 1.00 71.69 178 GLY A O 1
ATOM 1366 N N . ASN A 1 179 ? -11.682 17.122 -13.603 1.00 84.19 179 ASN A N 1
ATOM 1367 C CA . ASN A 1 179 ? -11.087 16.180 -12.654 1.00 84.19 179 ASN A CA 1
ATOM 1368 C C . ASN A 1 179 ? -11.626 16.406 -11.227 1.00 84.19 179 ASN A C 1
ATOM 1370 O O . ASN A 1 179 ? -11.878 17.546 -10.826 1.00 84.19 179 ASN A O 1
ATOM 1374 N N . LEU A 1 180 ? -11.750 15.343 -10.437 1.00 88.81 180 LEU A N 1
ATOM 1375 C CA . LEU A 1 180 ? -11.932 15.417 -8.988 1.00 88.81 180 LEU A CA 1
ATOM 1376 C C . LEU A 1 180 ? -10.580 15.628 -8.294 1.00 88.81 180 LEU A C 1
ATOM 1378 O O . LEU A 1 180 ? -9.511 15.435 -8.886 1.00 88.81 180 LEU A O 1
ATOM 1382 N N . TYR A 1 181 ? -10.642 16.053 -7.041 1.00 92.31 181 TYR A N 1
ATOM 1383 C CA . TYR A 1 181 ? -9.486 16.277 -6.185 1.00 92.31 181 TYR A CA 1
ATOM 1384 C C . TYR A 1 181 ? -9.460 15.275 -5.031 1.00 92.31 181 TYR A C 1
ATOM 1386 O O . TYR A 1 181 ? -10.463 15.069 -4.344 1.00 92.31 181 TYR A O 1
ATOM 1394 N N . ALA A 1 182 ? -8.285 14.710 -4.781 1.00 94.81 182 ALA A N 1
ATOM 1395 C CA . ALA A 1 182 ? -8.016 13.921 -3.589 1.00 94.81 182 ALA A CA 1
ATOM 1396 C C . ALA A 1 182 ? -6.771 14.441 -2.864 1.00 94.81 182 ALA A C 1
ATOM 1398 O O . ALA A 1 182 ? -5.802 14.849 -3.505 1.00 94.81 182 ALA A O 1
ATOM 1399 N N . ASP A 1 183 ? -6.785 14.387 -1.537 1.00 96.31 183 ASP A N 1
ATOM 1400 C CA . ASP A 1 183 ? -5.542 14.368 -0.771 1.00 96.31 183 ASP A CA 1
ATOM 1401 C C . ASP A 1 183 ? -4.949 12.951 -0.850 1.00 96.31 183 ASP A C 1
ATOM 1403 O O . ASP A 1 183 ? -5.676 11.961 -0.953 1.00 96.31 183 ASP A O 1
ATOM 1407 N N . GLU A 1 184 ? -3.627 12.836 -0.811 1.00 97.31 184 GLU A N 1
ATOM 1408 C CA . GLU A 1 184 ? -2.916 11.570 -0.993 1.00 97.31 184 GLU A CA 1
ATOM 1409 C C . GLU A 1 184 ? -2.186 11.197 0.300 1.00 97.31 184 GLU A C 1
ATOM 1411 O O . GLU A 1 184 ? -1.186 11.814 0.670 1.00 97.31 184 GLU A O 1
ATOM 1416 N N . ILE A 1 185 ? -2.673 10.174 1.003 1.00 98.19 185 ILE A N 1
ATOM 1417 C CA . ILE A 1 185 ? -1.991 9.609 2.168 1.00 98.19 185 ILE A CA 1
ATOM 1418 C C . ILE A 1 185 ? -0.926 8.635 1.666 1.00 98.19 185 ILE A C 1
ATOM 1420 O O . ILE A 1 185 ? -1.230 7.635 1.009 1.00 98.19 185 ILE A O 1
ATOM 1424 N N . CYS A 1 186 ? 0.330 8.925 1.992 1.00 98.38 186 CYS A N 1
ATOM 1425 C CA . CYS A 1 186 ? 1.477 8.160 1.523 1.00 98.38 186 CYS A CA 1
ATOM 1426 C C . CYS A 1 186 ? 2.344 7.675 2.689 1.00 98.38 186 CYS A C 1
ATOM 1428 O O . CYS A 1 186 ? 2.434 8.326 3.727 1.00 98.38 186 CYS A O 1
ATOM 1430 N N . CYS A 1 187 ? 3.049 6.565 2.484 1.00 97.62 187 CYS A N 1
ATOM 1431 C CA . CYS A 1 187 ? 4.206 6.169 3.287 1.00 97.62 187 CYS A CA 1
ATOM 1432 C C . CYS A 1 187 ? 5.463 6.529 2.490 1.00 97.62 187 CYS A C 1
ATOM 1434 O O . CYS A 1 187 ? 5.970 5.722 1.707 1.00 97.62 187 CYS A O 1
ATOM 1436 N N . GLY A 1 188 ? 5.946 7.758 2.676 1.00 96.00 188 GLY A N 1
ATOM 1437 C CA . GLY A 1 188 ? 6.981 8.359 1.837 1.00 96.00 188 GLY A CA 1
ATOM 1438 C C . GLY A 1 188 ? 6.418 8.906 0.523 1.00 96.00 188 GLY A C 1
ATOM 1439 O O . GLY A 1 188 ? 5.642 8.248 -0.169 1.00 96.00 188 GLY A O 1
ATOM 1440 N N . CYS A 1 189 ? 6.820 10.131 0.187 1.00 97.31 189 CYS A N 1
ATOM 1441 C CA . CYS A 1 189 ? 6.381 10.846 -1.006 1.00 97.31 189 CYS A CA 1
ATOM 1442 C C . CYS A 1 189 ? 7.534 11.700 -1.533 1.00 97.31 189 CYS A C 1
ATOM 1444 O O . CYS A 1 189 ? 8.083 12.525 -0.806 1.00 97.31 189 CYS A O 1
ATOM 1446 N N . THR A 1 190 ? 7.907 11.491 -2.791 1.00 96.00 190 THR A N 1
ATOM 1447 C CA . THR A 1 190 ? 8.836 12.342 -3.541 1.00 96.00 190 THR A CA 1
ATOM 1448 C C . THR A 1 190 ? 8.157 12.748 -4.840 1.00 96.00 190 THR A C 1
ATOM 1450 O O . THR A 1 190 ? 7.670 11.879 -5.559 1.00 96.00 190 THR A O 1
ATOM 1453 N N . THR A 1 191 ? 8.122 14.050 -5.125 1.00 94.88 191 THR A N 1
ATOM 1454 C CA . THR A 1 191 ? 7.564 14.640 -6.359 1.00 94.88 191 THR A CA 1
ATOM 1455 C C . THR A 1 191 ? 8.620 15.395 -7.173 1.00 94.88 191 THR A C 1
ATOM 1457 O O . THR A 1 191 ? 8.308 16.151 -8.088 1.00 94.88 191 THR A O 1
ATOM 1460 N N . GLU A 1 192 ? 9.893 15.197 -6.831 1.00 92.25 192 GLU A N 1
ATOM 1461 C CA . GLU A 1 192 ? 11.030 15.783 -7.533 1.00 92.25 192 GLU A CA 1
ATOM 1462 C C . GLU A 1 192 ? 11.602 14.813 -8.566 1.00 92.25 192 GLU A C 1
ATOM 1464 O O . GLU A 1 192 ? 11.701 13.610 -8.316 1.00 92.25 192 GLU A O 1
ATOM 1469 N N . ASN A 1 193 ? 12.083 15.362 -9.683 1.00 94.25 193 ASN A N 1
ATOM 1470 C CA . ASN A 1 193 ? 12.824 14.601 -10.683 1.00 94.25 193 ASN A CA 1
ATOM 1471 C C . ASN A 1 193 ? 14.166 14.139 -10.110 1.00 94.25 193 ASN A C 1
ATOM 1473 O O . ASN A 1 193 ? 15.049 14.958 -9.844 1.00 94.25 193 ASN A O 1
ATOM 1477 N N . ARG A 1 194 ? 14.339 12.826 -9.953 1.00 95.94 194 ARG A N 1
ATOM 1478 C CA . ARG A 1 194 ? 15.563 12.235 -9.403 1.00 95.94 194 ARG A CA 1
ATOM 1479 C C . ARG A 1 194 ? 16.029 11.053 -10.239 1.00 95.94 194 ARG A C 1
ATOM 1481 O O . ARG A 1 194 ? 15.221 10.275 -10.744 1.00 95.94 194 ARG A O 1
ATOM 1488 N N . ALA A 1 195 ? 17.344 10.933 -10.387 1.00 96.12 195 ALA A N 1
ATOM 1489 C CA . ALA A 1 195 ? 17.970 9.762 -10.979 1.00 96.12 195 ALA A CA 1
ATOM 1490 C C . ALA A 1 195 ? 18.049 8.641 -9.942 1.00 96.12 195 ALA A C 1
ATOM 1492 O O . ALA A 1 195 ? 18.399 8.881 -8.786 1.00 96.12 195 ALA A O 1
ATOM 1493 N N . HIS A 1 196 ? 17.770 7.423 -10.381 1.00 97.25 196 HIS A N 1
ATOM 1494 C CA . HIS A 1 196 ? 17.893 6.226 -9.573 1.00 97.25 196 HIS A CA 1
ATOM 1495 C C . HIS A 1 196 ? 18.674 5.154 -10.326 1.00 97.25 196 HIS A C 1
ATOM 1497 O O . HIS A 1 196 ? 18.482 4.950 -11.529 1.00 97.25 196 HIS A O 1
ATOM 1503 N N . ASP A 1 197 ? 19.536 4.450 -9.599 1.00 97.75 197 ASP A N 1
ATOM 1504 C CA . ASP A 1 197 ? 20.260 3.302 -10.128 1.00 97.75 197 ASP A CA 1
ATOM 1505 C C . ASP A 1 197 ? 19.340 2.085 -10.258 1.00 97.75 197 ASP A C 1
ATOM 1507 O O . ASP A 1 197 ? 18.326 1.969 -9.558 1.00 97.75 197 ASP A O 1
ATOM 1511 N N . ALA A 1 198 ? 19.709 1.177 -11.163 1.00 96.88 198 ALA A N 1
ATOM 1512 C CA . ALA A 1 198 ? 19.028 -0.101 -11.331 1.00 96.88 198 ALA A CA 1
ATOM 1513 C C . ALA A 1 198 ? 18.957 -0.860 -9.996 1.00 96.88 198 ALA A C 1
ATOM 1515 O O . ALA A 1 198 ? 19.869 -0.769 -9.173 1.00 96.88 198 ALA A O 1
ATOM 1516 N N . ASP A 1 199 ? 17.847 -1.564 -9.771 1.00 96.56 199 ASP A N 1
ATOM 1517 C CA . ASP A 1 199 ? 17.557 -2.360 -8.572 1.00 96.56 199 ASP A CA 1
ATOM 1518 C C . ASP A 1 199 ? 17.502 -1.588 -7.242 1.00 96.56 199 ASP A C 1
ATOM 1520 O O . ASP A 1 199 ? 17.226 -2.175 -6.190 1.00 96.56 199 ASP A O 1
ATOM 1524 N N . SER A 1 200 ? 17.679 -0.263 -7.256 1.00 97.56 200 SER A N 1
ATOM 1525 C CA . SER A 1 200 ? 17.554 0.548 -6.047 1.00 97.56 200 SER A CA 1
ATOM 1526 C C . SER A 1 200 ? 16.127 0.493 -5.486 1.00 97.56 200 SER A C 1
ATOM 1528 O O . SER A 1 200 ? 15.128 0.535 -6.211 1.00 97.56 200 SER A O 1
ATOM 1530 N N . LYS A 1 201 ? 16.025 0.373 -4.158 1.00 97.62 201 LYS A N 1
ATOM 1531 C CA . LYS A 1 201 ? 14.745 0.309 -3.446 1.00 97.62 201 LYS A CA 1
ATOM 1532 C C . LYS A 1 201 ? 14.078 1.682 -3.438 1.00 97.62 201 LYS A C 1
ATOM 1534 O O . LYS A 1 201 ? 14.644 2.638 -2.915 1.00 97.62 201 LYS A O 1
ATOM 1539 N N . LEU A 1 202 ? 12.845 1.740 -3.928 1.00 97.81 202 LEU A N 1
ATOM 1540 C CA . LEU A 1 202 ? 12.008 2.939 -3.904 1.00 97.81 202 LEU A CA 1
ATOM 1541 C C . LEU A 1 202 ? 11.209 3.024 -2.602 1.00 97.81 202 LEU A C 1
ATOM 1543 O O . LEU A 1 202 ? 11.228 4.043 -1.917 1.00 97.81 202 LEU A O 1
ATOM 1547 N N . PHE A 1 203 ? 10.551 1.929 -2.223 1.00 98.00 203 PHE A N 1
ATOM 1548 C CA . PHE A 1 203 ? 9.881 1.786 -0.933 1.00 98.00 203 PHE A CA 1
ATOM 1549 C C . PHE A 1 203 ? 9.711 0.311 -0.561 1.00 98.00 203 PHE A C 1
ATOM 1551 O O . PHE A 1 203 ? 9.765 -0.574 -1.410 1.00 98.00 203 PHE A O 1
ATOM 1558 N N . ASP A 1 204 ? 9.526 0.057 0.730 1.00 98.25 204 ASP A N 1
ATOM 1559 C CA . ASP A 1 204 ? 9.157 -1.233 1.318 1.00 98.25 204 ASP A CA 1
ATOM 1560 C C . ASP A 1 204 ? 8.404 -0.920 2.611 1.00 98.25 204 ASP A C 1
ATOM 1562 O O . ASP A 1 204 ? 8.963 -0.289 3.516 1.00 98.25 204 ASP A O 1
ATOM 1566 N N . LEU A 1 205 ? 7.120 -1.262 2.653 1.00 98.56 205 LEU A N 1
ATOM 1567 C CA . LEU A 1 205 ? 6.182 -0.805 3.672 1.00 98.56 205 LEU A CA 1
ATOM 1568 C C . LEU A 1 205 ? 5.070 -1.822 3.912 1.00 98.56 205 LEU A C 1
ATOM 1570 O O . LEU A 1 205 ? 4.711 -2.603 3.029 1.00 98.56 205 LEU A O 1
ATOM 1574 N N . ALA A 1 206 ? 4.463 -1.718 5.089 1.00 98.62 206 ALA A N 1
ATOM 1575 C CA . ALA A 1 206 ? 3.154 -2.291 5.351 1.00 98.62 206 ALA A CA 1
ATOM 1576 C C . ALA A 1 206 ? 2.288 -1.311 6.141 1.00 98.62 206 ALA A C 1
ATOM 1578 O O . ALA A 1 206 ? 2.783 -0.591 7.018 1.00 98.62 206 ALA A O 1
ATOM 1579 N N . ALA A 1 207 ? 0.996 -1.300 5.835 1.00 98.56 207 ALA A N 1
ATOM 1580 C CA . ALA A 1 207 ? -0.005 -0.488 6.503 1.00 98.56 207 ALA A CA 1
ATOM 1581 C C . ALA A 1 207 ? -1.288 -1.292 6.746 1.00 98.56 207 ALA A C 1
ATOM 1583 O O . ALA A 1 207 ? -1.621 -2.197 5.985 1.00 98.56 207 ALA A O 1
ATOM 1584 N N . VAL A 1 208 ? -2.001 -0.932 7.806 1.00 98.50 208 VAL A N 1
ATOM 1585 C CA . VAL A 1 208 ? -3.351 -1.400 8.113 1.00 98.50 208 VAL A CA 1
ATOM 1586 C C . VAL A 1 208 ? -4.313 -0.247 7.863 1.00 98.50 208 VAL A C 1
ATOM 1588 O O . VAL A 1 208 ? -4.054 0.880 8.281 1.00 98.50 208 VAL A O 1
ATOM 1591 N N . ILE A 1 209 ? -5.405 -0.528 7.169 1.00 98.06 209 ILE A N 1
ATOM 1592 C CA . ILE A 1 209 ? -6.525 0.374 6.954 1.00 98.06 209 ILE A CA 1
ATOM 1593 C C . ILE A 1 209 ? -7.683 -0.150 7.796 1.00 98.06 209 ILE A C 1
ATOM 1595 O O . ILE A 1 209 ? -8.054 -1.316 7.670 1.00 98.06 209 ILE A O 1
ATOM 1599 N N . LEU A 1 210 ? -8.231 0.704 8.651 1.00 97.81 210 LEU A N 1
ATOM 1600 C CA . LEU A 1 210 ? -9.372 0.388 9.500 1.00 97.81 210 LEU A CA 1
ATOM 1601 C C . LEU A 1 210 ? -10.566 1.223 9.042 1.00 97.81 210 LEU A C 1
ATOM 1603 O O . LEU A 1 210 ? -10.491 2.452 9.011 1.00 97.81 210 LEU A O 1
ATOM 1607 N N . ALA A 1 211 ? -11.654 0.565 8.661 1.00 97.19 211 ALA A N 1
ATOM 1608 C CA . ALA A 1 211 ? -12.886 1.211 8.233 1.00 97.19 211 ALA A CA 1
ATOM 1609 C C . ALA A 1 211 ? -13.861 1.384 9.405 1.00 97.19 211 ALA A C 1
ATOM 1611 O O . ALA A 1 211 ? -14.010 0.499 10.245 1.00 97.19 211 ALA A O 1
ATOM 1612 N N . GLY A 1 212 ? -14.552 2.523 9.437 1.00 96.44 212 GLY A N 1
ATOM 1613 C CA . GLY A 1 212 ? -15.573 2.823 10.439 1.00 96.44 212 GLY A CA 1
ATOM 1614 C C . GLY A 1 212 ? -15.027 3.091 11.841 1.00 96.44 212 GLY A C 1
ATOM 1615 O O . GLY A 1 212 ? -15.793 2.968 12.791 1.00 96.44 212 GLY A O 1
ATOM 1616 N N . VAL A 1 213 ? -13.739 3.434 11.970 1.00 95.12 213 VAL A N 1
ATOM 1617 C CA . VAL A 1 213 ? -13.100 3.721 13.262 1.00 95.12 213 VAL A CA 1
ATOM 1618 C C . VAL A 1 213 ? -12.631 5.170 13.358 1.00 95.12 213 VAL A C 1
ATOM 1620 O O . VAL A 1 213 ? -12.112 5.750 12.398 1.00 95.12 213 VAL A O 1
ATOM 1623 N N . GLY A 1 214 ? -12.797 5.737 14.550 1.00 96.44 214 GLY A N 1
ATOM 1624 C CA . GLY A 1 214 ? -12.356 7.087 14.889 1.00 96.44 214 GLY A CA 1
ATOM 1625 C C . GLY A 1 214 ? -10.911 7.157 15.380 1.00 96.44 214 GLY A C 1
ATOM 1626 O O . GLY A 1 214 ? -10.230 6.145 15.560 1.00 96.44 214 GLY A O 1
ATOM 1627 N N . ALA A 1 215 ? -10.436 8.372 15.652 1.00 97.62 215 ALA A N 1
ATOM 1628 C CA . ALA A 1 215 ? -9.105 8.596 16.220 1.00 97.62 215 ALA A CA 1
ATOM 1629 C C . ALA A 1 215 ? -8.890 7.923 17.586 1.00 97.62 215 ALA A C 1
ATOM 1631 O O . ALA A 1 215 ? -7.841 7.323 17.817 1.00 97.62 215 ALA A O 1
ATOM 1632 N N . GLU A 1 216 ? -9.876 8.010 18.479 1.00 97.25 216 GLU A N 1
ATOM 1633 C CA . GLU A 1 216 ? -9.797 7.422 19.823 1.00 97.25 216 GLU A CA 1
ATOM 1634 C C . GLU A 1 216 ? -9.761 5.891 19.765 1.00 97.25 216 GLU A C 1
ATOM 1636 O O . GLU A 1 216 ? -8.893 5.267 20.373 1.00 97.25 216 GLU A O 1
ATOM 1641 N N . GLU A 1 217 ? -10.643 5.290 18.964 1.00 96.81 217 GLU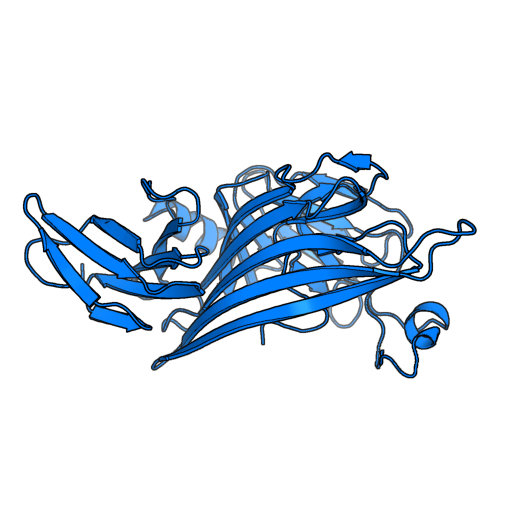 A N 1
ATOM 1642 C CA . GLU A 1 217 ? -10.693 3.840 18.744 1.00 96.81 217 GLU A CA 1
ATOM 1643 C C . GLU A 1 217 ? -9.403 3.326 18.089 1.00 96.81 217 GLU A C 1
ATOM 1645 O O . GLU A 1 217 ? -8.849 2.317 18.520 1.00 96.81 217 GLU A O 1
ATOM 1650 N N . THR A 1 218 ? -8.852 4.068 17.121 1.00 97.12 218 THR A N 1
ATOM 1651 C CA . THR A 1 218 ? -7.557 3.742 16.500 1.00 97.12 218 THR A CA 1
ATOM 1652 C C . THR A 1 218 ? -6.427 3.734 17.527 1.00 97.12 218 THR A C 1
ATOM 1654 O O . THR A 1 218 ? -5.597 2.822 17.535 1.00 97.12 218 THR A O 1
ATOM 1657 N N . ALA A 1 219 ? -6.381 4.740 18.405 1.00 97.25 219 ALA A N 1
ATOM 1658 C CA . ALA A 1 219 ? -5.373 4.823 19.455 1.00 97.25 219 ALA A CA 1
ATOM 1659 C C . ALA A 1 219 ? -5.513 3.680 20.476 1.00 97.25 219 ALA A C 1
ATOM 1661 O O . ALA A 1 219 ? -4.504 3.099 20.877 1.00 97.25 219 ALA A O 1
ATOM 1662 N N . ALA A 1 220 ? -6.744 3.322 20.854 1.00 96.19 220 ALA A N 1
ATOM 1663 C CA . ALA A 1 220 ? -7.022 2.205 21.754 1.00 96.19 220 ALA A CA 1
ATOM 1664 C C . ALA A 1 220 ? -6.621 0.851 21.141 1.00 96.19 220 ALA A C 1
ATOM 1666 O O . ALA A 1 220 ? -5.926 0.067 21.789 1.00 96.19 220 ALA A O 1
ATOM 1667 N N . TRP A 1 221 ? -6.977 0.608 19.876 1.00 95.62 221 TRP A N 1
ATOM 1668 C CA . TRP A 1 221 ? -6.593 -0.600 19.137 1.00 95.62 221 TRP A CA 1
ATOM 1669 C C . TRP A 1 221 ? -5.065 -0.755 19.059 1.00 95.62 221 TRP A C 1
ATOM 1671 O O . TRP A 1 221 ? -4.520 -1.826 19.339 1.00 95.62 221 TRP A O 1
ATOM 1681 N N . LEU A 1 222 ? -4.355 0.344 18.777 1.00 95.88 222 LEU A N 1
ATOM 1682 C CA . LEU A 1 222 ? -2.891 0.385 18.764 1.00 95.88 222 LEU A CA 1
ATOM 1683 C C . LEU A 1 222 ? -2.260 0.100 20.131 1.00 95.88 222 LEU A C 1
ATOM 1685 O O . LEU A 1 222 ? -1.208 -0.536 20.188 1.00 95.88 222 LEU A O 1
ATOM 1689 N N . ALA A 1 223 ? -2.866 0.592 21.213 1.00 95.38 223 ALA A N 1
ATOM 1690 C CA . ALA A 1 223 ? -2.369 0.387 22.570 1.00 95.38 223 ALA A CA 1
ATOM 1691 C C . ALA A 1 223 ? -2.562 -1.058 23.056 1.00 95.38 223 ALA A C 1
ATOM 1693 O O . ALA A 1 223 ? -1.748 -1.542 23.841 1.00 95.38 223 ALA A O 1
ATOM 1694 N N . GLY A 1 224 ? -3.614 -1.741 22.592 1.00 93.12 224 GLY A N 1
ATOM 1695 C CA . GLY A 1 224 ? -3.914 -3.122 22.968 1.00 93.12 224 GLY A CA 1
ATOM 1696 C C . GLY A 1 224 ? -2.946 -4.132 22.354 1.00 93.12 224 GLY A C 1
ATOM 1697 O O . GLY A 1 224 ? -2.210 -4.810 23.069 1.00 93.12 224 GLY A O 1
ATOM 1698 N N . GLN A 1 225 ? -2.944 -4.250 21.023 1.00 90.00 225 GLN A N 1
ATOM 1699 C CA . GLN A 1 225 ? -2.095 -5.211 20.311 1.00 90.00 225 GLN A CA 1
ATOM 1700 C C . GLN A 1 225 ? -1.559 -4.619 19.000 1.00 90.00 225 GLN A C 1
ATOM 1702 O O . GLN A 1 225 ? -2.081 -4.929 17.921 1.00 90.00 225 GLN A O 1
ATOM 1707 N N . PRO A 1 226 ? -0.482 -3.814 19.048 1.00 94.00 226 PRO A N 1
ATOM 1708 C CA . PRO A 1 226 ? 0.007 -3.114 17.871 1.00 94.00 226 PRO A CA 1
ATOM 1709 C C . PRO A 1 226 ? 0.368 -4.086 16.734 1.00 94.00 226 PRO A C 1
ATOM 1711 O O . PRO A 1 226 ? 0.813 -5.224 16.973 1.00 94.00 226 PRO A O 1
ATOM 1714 N N . PRO A 1 227 ? 0.183 -3.663 15.473 1.00 96.75 227 PRO A N 1
ATOM 1715 C CA . PRO A 1 227 ? 0.623 -4.446 14.341 1.00 96.75 227 PRO A CA 1
ATOM 1716 C C . PRO A 1 227 ? 2.153 -4.484 14.316 1.00 96.75 227 PRO A C 1
ATOM 1718 O O . PRO A 1 227 ? 2.830 -3.531 14.704 1.00 96.75 227 PRO A O 1
ATOM 1721 N N . LEU A 1 228 ? 2.701 -5.603 13.860 1.00 95.81 228 LEU A N 1
ATOM 1722 C CA . LEU A 1 228 ? 4.111 -5.935 14.037 1.00 95.81 228 LEU A CA 1
ATOM 1723 C C . LEU A 1 228 ? 4.667 -6.506 12.731 1.00 95.81 228 LEU A C 1
ATOM 1725 O O . LEU A 1 228 ? 4.037 -7.357 12.106 1.00 95.81 228 LEU A O 1
ATOM 1729 N N . ARG A 1 229 ? 5.857 -6.055 12.323 1.00 96.81 229 ARG A N 1
ATOM 1730 C CA . ARG A 1 229 ? 6.623 -6.709 11.256 1.00 96.81 229 ARG A CA 1
ATOM 1731 C C . ARG A 1 229 ? 7.326 -7.932 11.831 1.00 96.81 229 ARG A C 1
ATOM 1733 O O . ARG A 1 229 ? 8.125 -7.795 12.749 1.00 96.81 229 ARG A O 1
ATOM 1740 N N . LEU A 1 230 ? 7.064 -9.098 11.261 1.00 95.31 230 LEU A N 1
ATOM 1741 C CA . LEU A 1 230 ? 7.755 -10.331 11.614 1.00 95.31 230 LEU A CA 1
ATOM 1742 C C . LEU A 1 230 ? 9.013 -10.474 10.752 1.00 95.31 230 LEU A C 1
ATOM 1744 O O . LEU A 1 230 ? 8.986 -10.206 9.546 1.00 95.31 230 LEU A O 1
ATOM 1748 N N . ASP A 1 231 ? 10.113 -10.887 11.374 1.00 92.69 231 ASP A N 1
ATOM 1749 C CA . ASP A 1 231 ? 11.369 -11.121 10.670 1.00 92.69 231 ASP A CA 1
ATOM 1750 C C . ASP A 1 231 ? 11.292 -12.389 9.819 1.00 92.69 231 ASP A C 1
ATOM 1752 O O . ASP A 1 231 ? 10.791 -13.430 10.244 1.00 92.69 231 ASP A O 1
ATOM 1756 N N . THR A 1 232 ? 11.824 -12.302 8.603 1.00 93.31 232 THR A N 1
ATOM 1757 C CA . THR A 1 232 ? 11.882 -13.408 7.649 1.00 93.31 232 THR A CA 1
ATOM 1758 C C . THR A 1 232 ? 13.304 -13.532 7.125 1.00 93.31 232 THR A C 1
ATOM 1760 O O . THR A 1 232 ? 13.936 -12.530 6.794 1.00 93.31 232 THR A O 1
ATOM 1763 N N . ALA A 1 233 ? 13.814 -14.758 7.008 1.00 89.75 233 ALA A N 1
ATOM 1764 C CA . ALA A 1 233 ? 15.153 -14.988 6.458 1.00 89.75 233 ALA A CA 1
ATOM 1765 C C . ALA A 1 233 ? 15.223 -14.710 4.944 1.00 89.75 233 ALA A C 1
ATOM 1767 O O . ALA A 1 233 ? 16.273 -14.339 4.423 1.00 89.75 233 ALA A O 1
ATOM 1768 N N . ALA A 1 234 ? 14.104 -14.873 4.232 1.00 92.50 234 ALA A N 1
ATOM 1769 C CA . ALA A 1 234 ? 14.033 -14.663 2.792 1.00 92.50 234 ALA A CA 1
ATOM 1770 C C . ALA A 1 234 ? 13.859 -13.166 2.442 1.00 92.50 234 ALA A C 1
ATOM 1772 O O . ALA A 1 234 ? 12.933 -12.524 2.950 1.00 92.50 234 ALA A O 1
ATOM 1773 N N . PRO A 1 235 ? 14.694 -12.599 1.545 1.00 92.50 235 PRO A N 1
ATOM 1774 C CA . PRO A 1 235 ? 14.715 -11.162 1.239 1.00 92.50 235 PRO A CA 1
ATOM 1775 C C . PRO A 1 235 ? 13.470 -10.668 0.491 1.00 92.50 235 PRO A C 1
ATOM 1777 O O . PRO A 1 235 ? 13.139 -9.479 0.555 1.00 92.50 235 PRO A O 1
ATOM 1780 N N . ASP A 1 236 ? 12.763 -11.570 -0.188 1.00 96.44 236 ASP A N 1
ATOM 1781 C CA . ASP A 1 236 ? 11.558 -11.283 -0.973 1.00 96.44 236 ASP A CA 1
ATOM 1782 C C . ASP A 1 236 ? 10.257 -11.624 -0.247 1.00 96.44 236 ASP A C 1
ATOM 1784 O O . ASP A 1 236 ? 9.175 -11.476 -0.811 1.00 96.44 236 ASP A O 1
ATOM 1788 N N . VAL A 1 237 ? 10.349 -12.028 1.018 1.00 97.75 237 VAL A N 1
ATOM 1789 C CA . VAL A 1 237 ? 9.189 -12.375 1.831 1.00 97.75 237 VAL A CA 1
ATOM 1790 C C . VAL A 1 237 ? 8.940 -11.282 2.859 1.00 97.75 237 VAL A C 1
ATOM 1792 O O . VAL A 1 237 ? 9.876 -10.698 3.407 1.00 97.75 237 VAL A O 1
ATOM 1795 N N . ARG A 1 238 ? 7.675 -10.946 3.094 1.00 98.25 238 ARG A N 1
ATOM 1796 C CA . ARG A 1 238 ? 7.258 -10.008 4.140 1.00 98.25 238 ARG A CA 1
ATOM 1797 C C . ARG A 1 238 ? 6.186 -10.659 4.985 1.00 98.25 238 ARG A C 1
ATOM 1799 O O . ARG A 1 238 ? 5.245 -11.225 4.443 1.00 98.25 238 ARG A O 1
ATOM 1806 N N . ALA A 1 239 ? 6.319 -10.549 6.299 1.00 97.75 239 ALA A N 1
ATOM 1807 C CA . ALA A 1 239 ? 5.338 -11.065 7.234 1.00 97.75 239 ALA A CA 1
ATOM 1808 C C . ALA A 1 239 ? 4.912 -9.971 8.217 1.00 97.75 239 ALA A C 1
ATOM 1810 O O . ALA A 1 239 ? 5.745 -9.209 8.718 1.00 97.75 239 ALA A O 1
ATOM 1811 N N . VAL A 1 240 ? 3.609 -9.876 8.476 1.00 97.81 240 VAL A N 1
ATOM 1812 C CA . VAL A 1 240 ? 3.034 -8.920 9.428 1.00 97.81 240 VAL A CA 1
ATOM 1813 C C . VAL A 1 240 ? 1.985 -9.599 10.299 1.00 97.81 240 VAL A C 1
ATOM 1815 O O . VAL A 1 240 ? 1.141 -10.343 9.803 1.00 97.81 240 VAL A O 1
ATOM 1818 N N . GLY A 1 241 ? 2.048 -9.339 11.602 1.00 96.50 241 GLY A N 1
ATOM 1819 C CA . GLY A 1 241 ? 1.033 -9.745 12.569 1.00 96.50 241 GLY A CA 1
ATOM 1820 C C . GLY A 1 241 ? 0.106 -8.575 12.884 1.00 96.50 241 GLY A C 1
ATOM 1821 O O . GLY A 1 241 ? 0.593 -7.488 13.196 1.00 96.50 241 GLY A O 1
ATOM 1822 N N . VAL A 1 242 ? -1.206 -8.789 12.824 1.00 96.31 242 VAL A N 1
ATOM 1823 C CA . VAL A 1 242 ? -2.241 -7.760 13.016 1.00 96.31 242 VAL A CA 1
ATOM 1824 C C . VAL A 1 242 ? -3.379 -8.342 13.854 1.00 96.31 242 VAL A C 1
ATOM 1826 O O . VAL A 1 242 ? -3.790 -9.476 13.627 1.00 96.31 242 VAL A O 1
ATOM 1829 N N . ALA A 1 243 ? -3.874 -7.592 14.839 1.00 94.56 243 ALA A N 1
ATOM 1830 C CA . ALA A 1 243 ? -5.116 -7.938 15.527 1.00 94.56 243 ALA A CA 1
ATOM 1831 C C . ALA A 1 243 ? -6.302 -7.424 14.701 1.00 94.56 243 ALA A C 1
ATOM 1833 O O . ALA A 1 243 ? -6.322 -6.249 14.339 1.00 94.56 243 ALA A O 1
ATOM 1834 N N . GLY A 1 244 ? -7.262 -8.288 14.384 1.00 93.56 244 GLY A N 1
ATOM 1835 C CA . GLY A 1 244 ? -8.534 -7.852 13.817 1.00 93.56 244 GLY A CA 1
ATOM 1836 C C . GLY A 1 244 ? -9.353 -7.071 14.844 1.00 93.56 244 GLY A C 1
ATOM 1837 O O . GLY A 1 244 ? -9.026 -7.023 16.030 1.00 93.56 244 GLY A O 1
ATOM 1838 N N . THR A 1 245 ? -10.438 -6.465 14.385 1.00 91.69 245 THR A N 1
ATOM 1839 C CA . THR A 1 245 ? -11.472 -5.868 15.247 1.00 91.69 245 THR A CA 1
ATOM 1840 C C . THR A 1 245 ? -12.399 -6.921 15.868 1.00 91.69 245 THR A C 1
ATOM 1842 O O . THR A 1 245 ? -13.221 -6.591 16.714 1.00 91.69 245 THR A O 1
ATOM 1845 N N . ASP A 1 246 ? -12.235 -8.191 15.486 1.00 91.75 246 ASP A N 1
ATOM 1846 C CA . ASP A 1 246 ? -12.863 -9.374 16.083 1.00 91.75 246 ASP A CA 1
ATOM 1847 C C . ASP A 1 246 ? -12.011 -10.008 17.204 1.00 91.75 246 ASP A C 1
ATOM 1849 O O . ASP A 1 246 ? -12.222 -11.168 17.556 1.00 91.75 246 ASP A O 1
ATOM 1853 N N . ASP A 1 247 ? -11.016 -9.273 17.715 1.00 87.50 247 ASP A N 1
ATOM 1854 C CA . ASP A 1 247 ? -10.051 -9.686 18.746 1.00 87.50 247 ASP A CA 1
ATOM 1855 C C . ASP A 1 247 ? -9.185 -10.911 18.390 1.00 87.50 247 ASP A C 1
ATOM 1857 O O . ASP A 1 247 ? -8.428 -11.417 19.224 1.00 87.50 247 ASP A O 1
ATOM 1861 N N . ARG A 1 248 ? -9.219 -11.377 17.135 1.00 91.81 248 ARG A N 1
ATOM 1862 C CA . ARG A 1 248 ? -8.340 -12.453 16.665 1.00 91.81 248 ARG A CA 1
ATOM 1863 C C . ARG A 1 248 ? -7.014 -11.915 16.155 1.00 91.81 248 ARG A C 1
ATOM 1865 O O . ARG A 1 248 ? -6.927 -10.815 15.608 1.00 91.81 248 ARG A O 1
ATOM 1872 N N . ARG A 1 249 ? -5.960 -12.728 16.263 1.00 92.94 249 ARG A N 1
ATOM 1873 C CA . ARG A 1 249 ? -4.639 -12.390 15.719 1.00 92.94 249 ARG A CA 1
ATOM 1874 C C . ARG A 1 249 ? -4.426 -13.070 14.371 1.00 92.94 249 ARG A C 1
ATOM 1876 O O . ARG A 1 249 ? -4.448 -14.294 14.250 1.00 92.94 249 ARG A O 1
ATOM 1883 N N . TYR A 1 250 ? -4.167 -12.249 13.365 1.00 95.31 250 TYR A N 1
ATOM 1884 C CA . TYR A 1 250 ? -3.898 -12.657 11.996 1.00 95.31 250 TYR A CA 1
ATOM 1885 C C . TYR A 1 250 ? -2.418 -12.477 11.686 1.00 95.31 250 TYR A C 1
ATOM 1887 O O . TYR A 1 250 ? -1.802 -11.483 12.076 1.00 95.31 250 TYR A O 1
ATOM 1895 N N . THR A 1 251 ? -1.852 -13.425 10.950 1.00 96.06 251 THR A N 1
ATOM 1896 C CA . THR A 1 251 ? -0.519 -13.303 10.367 1.00 96.06 251 THR A CA 1
ATOM 1897 C C . THR A 1 251 ? -0.630 -13.399 8.856 1.00 96.06 251 THR A C 1
ATOM 1899 O O . THR A 1 251 ? -1.064 -14.415 8.316 1.00 96.06 251 THR A O 1
ATOM 1902 N N . LEU A 1 252 ? -0.233 -12.321 8.188 1.00 97.06 252 LEU A N 1
ATOM 1903 C CA . LEU A 1 252 ? -0.117 -12.234 6.740 1.00 97.06 252 LEU A CA 1
ATOM 1904 C C . LEU A 1 252 ? 1.329 -12.511 6.353 1.00 97.06 252 LEU A C 1
ATOM 1906 O O . LEU A 1 252 ? 2.242 -11.922 6.934 1.00 97.06 252 LEU A O 1
ATOM 1910 N N . ILE A 1 253 ? 1.533 -13.362 5.350 1.00 98.06 253 ILE A N 1
ATOM 1911 C CA . ILE A 1 253 ? 2.853 -13.661 4.793 1.00 98.06 253 ILE A CA 1
ATOM 1912 C C . ILE A 1 253 ? 2.779 -13.532 3.274 1.00 98.06 253 ILE A C 1
ATOM 1914 O O . ILE A 1 253 ? 2.098 -14.310 2.614 1.00 98.06 253 ILE A O 1
ATOM 1918 N N . ALA A 1 254 ? 3.470 -12.540 2.723 1.00 97.94 254 ALA A N 1
ATOM 1919 C CA . ALA A 1 254 ? 3.554 -12.283 1.292 1.00 97.94 254 ALA A CA 1
ATOM 1920 C C . ALA A 1 254 ? 4.904 -12.764 0.756 1.00 97.94 254 ALA A C 1
ATOM 1922 O O . ALA A 1 254 ? 5.953 -12.259 1.167 1.00 97.94 254 ALA A O 1
ATOM 1923 N N . ASN A 1 255 ? 4.876 -13.729 -0.161 1.00 97.62 255 ASN A N 1
ATOM 1924 C CA . ASN A 1 255 ? 6.041 -14.212 -0.885 1.00 97.62 255 ASN A CA 1
ATOM 1925 C C . ASN A 1 255 ? 6.091 -13.578 -2.280 1.00 97.62 255 ASN A C 1
ATOM 1927 O O . ASN A 1 255 ? 5.343 -13.951 -3.184 1.00 97.62 255 ASN A O 1
ATOM 1931 N N . PHE A 1 256 ? 7.009 -12.630 -2.464 1.00 97.31 256 PHE A N 1
ATOM 1932 C CA . PHE A 1 256 ? 7.230 -11.953 -3.741 1.00 97.31 256 PHE A CA 1
ATOM 1933 C C . PHE A 1 256 ? 8.362 -12.580 -4.570 1.00 97.31 256 PHE A C 1
ATOM 1935 O O . PHE A 1 256 ? 8.817 -11.972 -5.547 1.00 97.31 256 PHE A O 1
ATOM 1942 N N . ALA A 1 257 ? 8.859 -13.757 -4.191 1.00 96.56 257 ALA A N 1
ATOM 1943 C CA . ALA A 1 257 ? 9.843 -14.505 -4.966 1.00 96.56 257 ALA A CA 1
ATOM 1944 C C . ALA A 1 257 ? 9.176 -15.335 -6.077 1.00 96.56 257 ALA A C 1
ATOM 1946 O O . ALA A 1 257 ? 7.963 -15.545 -6.076 1.00 96.56 257 ALA A O 1
ATOM 1947 N N . GLU A 1 258 ? 9.995 -15.829 -7.010 1.00 95.25 258 GLU A N 1
ATOM 1948 C CA . GLU A 1 258 ? 9.604 -16.871 -7.982 1.00 95.25 258 GLU A CA 1
ATOM 1949 C C . GLU A 1 258 ? 9.772 -18.294 -7.421 1.00 95.25 258 GLU A C 1
ATOM 1951 O O . GLU A 1 258 ? 9.519 -19.274 -8.116 1.00 95.25 258 GLU A O 1
ATOM 1956 N N . ALA A 1 259 ? 10.211 -18.421 -6.166 1.00 96.00 259 ALA A N 1
ATOM 1957 C CA . ALA A 1 259 ? 10.387 -19.692 -5.475 1.00 96.00 259 ALA A CA 1
ATOM 1958 C C . ALA A 1 259 ? 9.491 -19.770 -4.234 1.00 96.00 259 ALA A C 1
ATOM 1960 O O . ALA A 1 259 ? 9.120 -18.748 -3.653 1.00 96.00 259 ALA A O 1
ATOM 1961 N N . GLU A 1 260 ? 9.165 -20.993 -3.823 1.00 96.25 260 GLU A N 1
ATOM 1962 C CA . GLU A 1 260 ? 8.495 -21.262 -2.552 1.00 96.25 260 GLU A CA 1
ATOM 1963 C C . GLU A 1 260 ? 9.345 -20.776 -1.368 1.00 96.25 260 GLU A C 1
ATOM 1965 O O . GLU A 1 260 ? 10.577 -20.833 -1.399 1.00 96.25 260 GLU A O 1
ATOM 1970 N N . ALA A 1 261 ? 8.678 -20.309 -0.313 1.00 96.38 261 ALA A N 1
ATOM 1971 C CA . ALA A 1 261 ? 9.319 -19.910 0.930 1.00 96.38 261 ALA A CA 1
ATOM 1972 C C . ALA A 1 261 ? 8.696 -20.626 2.130 1.00 96.38 261 ALA A C 1
ATOM 1974 O O . ALA A 1 261 ? 7.480 -20.789 2.205 1.00 96.38 261 ALA A O 1
ATOM 1975 N N . VAL A 1 262 ? 9.531 -20.982 3.106 1.00 95.25 262 VAL A N 1
ATOM 1976 C CA . VAL A 1 262 ? 9.091 -21.469 4.418 1.00 95.25 262 VAL A CA 1
ATOM 1977 C C . VAL A 1 262 ? 9.382 -20.387 5.448 1.00 95.25 262 VAL A C 1
ATOM 1979 O O . VAL A 1 262 ? 10.517 -19.922 5.570 1.00 95.25 262 VAL A O 1
ATOM 1982 N N . VAL A 1 263 ? 8.351 -19.964 6.174 1.00 94.38 263 VAL A N 1
ATOM 1983 C CA . VAL A 1 263 ? 8.443 -18.886 7.161 1.00 94.38 263 VAL A CA 1
ATOM 1984 C C . VAL A 1 263 ? 8.027 -19.403 8.525 1.00 94.38 263 VAL A C 1
ATOM 1986 O O . VAL A 1 263 ? 6.910 -19.883 8.697 1.00 94.38 263 VAL A O 1
ATOM 1989 N N . ALA A 1 264 ? 8.918 -19.263 9.504 1.00 92.06 264 ALA A N 1
ATOM 1990 C CA . ALA A 1 264 ? 8.596 -19.520 10.899 1.00 92.06 264 ALA A CA 1
ATOM 1991 C C . ALA A 1 264 ? 7.880 -18.304 11.503 1.00 92.06 264 ALA A C 1
ATOM 1993 O O . ALA A 1 264 ? 8.436 -17.204 11.531 1.00 92.06 264 ALA A O 1
ATOM 1994 N N . VAL A 1 265 ? 6.668 -18.501 12.014 1.00 89.88 265 VAL A N 1
ATOM 1995 C CA . VAL A 1 265 ? 5.870 -17.472 12.693 1.00 89.88 265 VAL A CA 1
ATOM 1996 C C . VAL A 1 265 ? 5.536 -17.900 14.126 1.00 89.88 265 VAL A C 1
ATOM 1998 O O . VAL A 1 265 ? 5.515 -19.101 14.416 1.00 89.88 265 VAL A O 1
ATOM 2001 N N . PRO A 1 266 ? 5.309 -16.950 15.054 1.00 86.38 266 PRO A N 1
ATOM 2002 C CA . PRO A 1 266 ? 4.855 -17.280 16.404 1.00 86.38 266 PRO A CA 1
ATOM 2003 C C . PRO A 1 266 ? 3.539 -18.066 16.367 1.00 86.38 266 PRO A C 1
ATOM 2005 O O . PRO A 1 266 ? 2.624 -17.683 15.639 1.00 86.38 266 PRO A O 1
ATOM 2008 N N . GLY A 1 267 ? 3.451 -19.144 17.147 1.00 77.69 267 GLY A N 1
ATOM 2009 C CA . GLY A 1 267 ? 2.246 -19.952 17.305 1.00 77.69 267 GLY A CA 1
ATOM 2010 C C . GLY A 1 267 ? 1.655 -19.838 18.709 1.00 77.69 267 GLY A C 1
ATOM 2011 O O . GLY A 1 267 ? 2.374 -19.657 19.693 1.00 77.69 267 GLY A O 1
ATOM 2012 N N . ALA A 1 268 ? 0.333 -19.968 18.809 1.00 68.81 268 ALA A N 1
ATOM 2013 C CA . ALA A 1 268 ? -0.370 -20.076 20.085 1.00 68.81 268 ALA A CA 1
ATOM 2014 C C . ALA A 1 268 ? -0.386 -21.549 20.543 1.00 68.81 268 ALA A C 1
ATOM 2016 O O . ALA A 1 268 ? -1.361 -22.274 20.368 1.00 68.81 268 ALA A O 1
ATOM 2017 N N . GLY A 1 269 ? 0.738 -22.024 21.088 1.00 67.50 269 GLY A N 1
ATOM 2018 C CA . GLY A 1 269 ? 0.858 -23.389 21.615 1.00 67.50 269 GLY A CA 1
ATOM 2019 C C . GLY A 1 269 ? 1.049 -24.471 20.542 1.00 67.50 269 GLY A C 1
ATOM 2020 O O . GLY A 1 269 ? 1.759 -24.264 19.560 1.00 67.50 269 GLY A O 1
ATOM 2021 N N . THR A 1 270 ? 0.476 -25.660 20.770 1.00 66.12 270 THR A N 1
ATOM 2022 C CA . THR A 1 270 ? 0.635 -26.847 19.902 1.00 66.12 270 THR A CA 1
ATOM 2023 C C . THR A 1 270 ? -0.460 -26.998 18.845 1.00 66.12 270 THR A C 1
ATOM 2025 O O . THR A 1 270 ? -0.308 -27.808 17.930 1.00 66.12 270 THR A O 1
ATOM 2028 N N . ALA A 1 271 ? -1.556 -26.239 18.947 1.00 77.44 271 ALA A N 1
ATOM 2029 C CA . ALA A 1 271 ? -2.616 -26.245 17.946 1.00 77.44 271 ALA A CA 1
ATOM 2030 C C . ALA A 1 271 ? -2.130 -25.580 16.650 1.00 77.44 271 ALA A C 1
ATOM 2032 O O . ALA A 1 271 ? -1.390 -24.596 16.684 1.00 77.44 271 ALA A O 1
ATOM 2033 N N . LEU A 1 272 ? -2.536 -26.127 15.503 1.00 82.50 272 LEU A N 1
ATOM 2034 C CA . LEU A 1 272 ? -2.291 -25.493 14.209 1.00 82.50 272 LEU A CA 1
ATOM 2035 C C . LEU A 1 272 ? -3.250 -24.310 14.021 1.00 82.50 272 LEU A C 1
ATOM 2037 O O . LEU A 1 272 ? -4.402 -24.395 14.453 1.00 82.50 272 LEU A O 1
ATOM 2041 N N . PRO A 1 273 ? -2.814 -23.231 13.353 1.00 88.50 273 PRO A N 1
ATOM 2042 C CA . PRO A 1 273 ? -3.701 -22.128 13.040 1.00 88.50 273 PRO A CA 1
ATOM 2043 C C . PRO A 1 273 ? -4.713 -22.548 11.984 1.00 88.50 273 PRO A C 1
ATOM 2045 O O . PRO A 1 273 ? -4.469 -23.444 11.167 1.00 88.50 273 PRO A O 1
ATOM 2048 N N . ARG A 1 274 ? -5.817 -21.809 11.912 1.00 90.81 274 ARG A N 1
ATOM 2049 C CA . ARG A 1 274 ? -6.690 -21.885 10.744 1.00 90.81 274 ARG A CA 1
ATOM 2050 C C . ARG A 1 274 ? -6.032 -21.133 9.586 1.00 90.81 274 ARG A C 1
ATOM 2052 O O . ARG A 1 274 ? -5.668 -19.965 9.716 1.00 90.81 274 ARG A O 1
ATOM 2059 N N . VAL A 1 275 ? -5.903 -21.799 8.443 1.00 93.31 275 VAL A N 1
ATOM 2060 C CA . VAL A 1 275 ? -5.438 -21.190 7.189 1.00 93.31 275 VAL A CA 1
ATOM 2061 C C . VAL A 1 275 ? -6.636 -20.582 6.470 1.00 93.31 275 VAL A C 1
ATOM 2063 O O . VAL A 1 275 ? -7.621 -21.274 6.228 1.00 93.31 275 VAL A O 1
ATOM 2066 N N . LEU A 1 276 ? -6.561 -19.294 6.141 1.00 92.38 276 LEU A N 1
ATOM 2067 C CA . LEU A 1 276 ? -7.601 -18.605 5.372 1.00 92.38 276 LEU A CA 1
ATOM 2068 C C . LEU A 1 276 ? -7.292 -18.571 3.871 1.00 92.38 276 LEU A C 1
ATOM 2070 O O . LEU A 1 276 ? -8.220 -18.526 3.073 1.00 92.38 276 LEU A O 1
ATOM 2074 N N . ALA A 1 277 ? -6.012 -18.610 3.488 1.00 88.69 277 ALA A N 1
ATOM 2075 C CA . ALA A 1 277 ? -5.582 -18.569 2.091 1.00 88.69 277 ALA A CA 1
ATOM 2076 C C . ALA A 1 277 ? -4.310 -19.400 1.863 1.00 88.69 277 ALA A C 1
ATOM 2078 O O . ALA A 1 277 ? -3.351 -19.253 2.622 1.00 88.69 277 ALA A O 1
ATOM 2079 N N . GLY A 1 278 ? -4.331 -20.244 0.824 1.00 75.69 278 GLY A N 1
ATOM 2080 C CA . GLY A 1 278 ? -3.194 -20.803 0.072 1.00 75.69 278 GLY A CA 1
ATOM 2081 C C . GLY A 1 278 ? -2.028 -21.516 0.779 1.00 75.69 278 GLY A C 1
ATOM 2082 O O . GLY A 1 278 ? -1.116 -21.960 0.085 1.00 75.69 278 GLY A O 1
ATOM 2083 N N . ALA A 1 279 ? -1.990 -21.622 2.110 1.00 84.25 279 ALA A N 1
ATOM 2084 C CA . ALA A 1 279 ? -0.814 -22.121 2.830 1.00 84.25 279 ALA A CA 1
ATOM 2085 C C . ALA A 1 279 ? -0.900 -23.589 3.251 1.00 84.25 279 ALA A C 1
ATOM 2087 O O . ALA A 1 279 ? -1.966 -24.105 3.586 1.00 84.25 279 ALA A O 1
ATOM 2088 N N . THR A 1 280 ? 0.273 -24.211 3.382 1.00 89.44 280 THR A N 1
ATOM 2089 C CA . THR A 1 280 ? 0.458 -25.404 4.221 1.00 89.44 280 THR A CA 1
ATOM 2090 C C . THR A 1 280 ? 1.148 -24.993 5.517 1.00 89.44 280 THR A C 1
ATOM 2092 O O . THR A 1 280 ? 2.107 -24.224 5.482 1.00 89.44 280 THR A O 1
ATOM 2095 N N . VAL A 1 281 ? 0.670 -25.490 6.660 1.00 91.44 281 VAL A N 1
ATOM 2096 C CA . VAL A 1 281 ? 1.221 -25.148 7.978 1.00 91.44 281 VAL A CA 1
ATOM 2097 C C . VAL A 1 281 ? 1.598 -26.407 8.741 1.00 91.44 281 VAL A C 1
ATOM 2099 O O . VAL A 1 281 ? 0.815 -27.355 8.805 1.00 91.44 281 VAL A O 1
ATOM 2102 N N . ARG A 1 282 ? 2.781 -26.397 9.360 1.00 89.44 282 ARG A N 1
ATOM 2103 C CA . ARG A 1 282 ? 3.223 -27.432 10.299 1.00 89.44 282 ARG A CA 1
ATOM 2104 C C . ARG A 1 282 ? 3.646 -26.817 11.629 1.00 89.44 282 ARG A C 1
ATOM 2106 O O . ARG A 1 282 ? 4.183 -25.711 11.668 1.00 89.44 282 ARG A O 1
ATOM 2113 N N . ALA A 1 283 ? 3.395 -27.536 12.718 1.00 84.62 283 ALA A N 1
ATOM 2114 C CA . ALA A 1 283 ? 3.876 -27.154 14.038 1.00 84.62 283 ALA A CA 1
ATOM 2115 C C . ALA A 1 283 ? 5.363 -27.497 14.166 1.00 84.62 283 ALA A C 1
ATOM 2117 O O . ALA A 1 283 ? 5.812 -28.533 13.672 1.00 84.62 283 ALA A O 1
ATOM 2118 N N . CYS A 1 284 ? 6.105 -26.628 14.843 1.00 83.00 284 CYS A N 1
ATOM 2119 C CA . CYS A 1 284 ? 7.520 -26.799 15.131 1.00 83.00 284 CYS A CA 1
ATOM 2120 C C . CYS A 1 284 ? 7.775 -26.655 16.631 1.00 83.00 284 CYS A C 1
ATOM 2122 O O . CYS A 1 284 ? 6.985 -26.047 17.363 1.00 83.00 284 CYS A O 1
ATOM 2124 N N . ASP A 1 285 ? 8.907 -27.192 17.082 1.00 75.81 285 ASP A N 1
ATOM 2125 C CA . ASP A 1 285 ? 9.327 -27.078 18.474 1.00 75.81 285 ASP A CA 1
ATOM 2126 C C . ASP A 1 285 ? 9.447 -25.606 18.901 1.00 75.81 285 ASP A C 1
ATOM 2128 O O . ASP A 1 285 ? 9.838 -24.727 18.128 1.00 75.81 285 ASP A O 1
ATOM 2132 N N . GLY A 1 286 ? 9.099 -25.328 20.160 1.00 76.75 286 GLY A N 1
ATOM 2133 C CA . GLY A 1 286 ? 9.198 -23.982 20.731 1.00 76.75 286 GLY A CA 1
ATOM 2134 C C . GLY A 1 286 ? 8.014 -23.055 20.437 1.00 76.75 286 GLY A C 1
ATOM 2135 O O . GLY A 1 286 ? 8.181 -21.839 20.500 1.00 76.75 286 GLY A O 1
ATOM 2136 N N . GLY A 1 287 ? 6.829 -23.598 20.130 1.00 81.69 287 GLY A N 1
ATOM 2137 C CA . GLY A 1 287 ? 5.601 -22.801 19.981 1.00 81.69 287 GLY A CA 1
ATOM 2138 C C . GLY A 1 287 ? 5.600 -21.939 18.720 1.00 81.69 287 GLY A C 1
ATOM 2139 O O . GLY A 1 287 ? 5.177 -20.785 18.740 1.00 81.69 287 GLY A O 1
ATOM 2140 N N . ARG A 1 288 ? 6.137 -22.478 17.624 1.00 87.38 288 ARG A N 1
ATOM 2141 C CA . ARG A 1 288 ? 6.183 -21.820 16.317 1.00 87.38 288 ARG A CA 1
ATOM 2142 C C . ARG A 1 288 ? 5.467 -22.655 15.274 1.00 87.38 288 ARG A C 1
ATOM 2144 O O . ARG A 1 288 ? 5.386 -23.878 15.378 1.00 87.38 288 ARG A O 1
ATOM 2151 N N . TRP A 1 289 ? 4.994 -21.977 14.242 1.00 90.12 289 TRP A N 1
ATOM 2152 C CA . TRP A 1 289 ? 4.469 -22.609 13.045 1.00 90.12 289 TRP A CA 1
ATOM 2153 C C . TRP A 1 289 ? 5.387 -22.313 11.877 1.00 90.12 289 TRP A C 1
ATOM 2155 O O . TRP A 1 289 ? 5.803 -21.172 11.688 1.00 90.12 289 TRP A O 1
ATOM 2165 N N . GLU A 1 290 ? 5.678 -23.327 11.078 1.00 93.00 290 GLU A N 1
ATOM 2166 C CA . GLU A 1 290 ? 6.271 -23.133 9.765 1.00 93.00 290 GLU A CA 1
ATOM 2167 C C . GLU A 1 290 ? 5.169 -23.115 8.720 1.00 93.00 290 GLU A C 1
ATOM 2169 O O . GLU A 1 290 ? 4.394 -24.064 8.579 1.00 93.00 290 GLU A O 1
ATOM 2174 N N . VAL A 1 291 ? 5.104 -21.999 8.005 1.00 94.75 291 VAL A N 1
ATOM 2175 C CA . VAL A 1 291 ? 4.128 -21.742 6.959 1.00 94.75 291 VAL A CA 1
ATOM 2176 C C . VAL A 1 291 ? 4.851 -21.799 5.623 1.00 94.75 291 VAL A C 1
ATOM 2178 O O . VAL A 1 291 ? 5.752 -20.998 5.364 1.00 94.75 291 VAL A O 1
ATOM 2181 N N . THR A 1 292 ? 4.457 -22.747 4.781 1.00 96.00 292 THR A N 1
ATOM 2182 C CA . THR A 1 292 ? 4.916 -22.842 3.397 1.00 96.00 292 THR A CA 1
ATOM 2183 C C . THR A 1 292 ? 4.055 -21.939 2.527 1.00 96.00 292 THR A C 1
ATOM 2185 O O . THR A 1 292 ? 2.827 -22.070 2.502 1.00 96.00 292 THR A O 1
ATOM 2188 N N . VAL A 1 293 ? 4.708 -21.018 1.822 1.00 96.38 293 VAL A N 1
ATOM 2189 C CA . VAL A 1 293 ? 4.081 -19.987 0.996 1.00 96.38 293 VAL A CA 1
ATOM 2190 C C . VAL A 1 293 ? 4.528 -20.167 -0.456 1.00 96.38 293 VAL A C 1
ATOM 2192 O O . VAL A 1 293 ? 5.721 -19.992 -0.741 1.00 96.38 293 VAL A O 1
ATOM 2195 N N . PRO A 1 294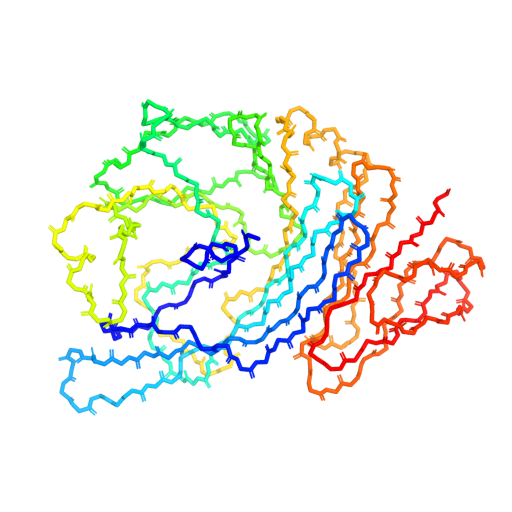 ? 3.604 -20.476 -1.385 1.00 95.81 294 PRO A N 1
ATOM 2196 C CA . PRO A 1 294 ? 3.924 -20.593 -2.804 1.00 95.81 294 PRO A CA 1
ATOM 2197 C C . PRO A 1 294 ? 4.565 -19.311 -3.370 1.00 95.81 294 PRO A C 1
ATOM 2199 O O . PRO A 1 294 ? 4.412 -18.230 -2.787 1.00 95.81 294 PRO A O 1
ATOM 2202 N N . PRO A 1 295 ? 5.292 -19.391 -4.498 1.00 95.56 295 PRO A N 1
ATOM 2203 C CA . PRO A 1 295 ? 5.811 -18.201 -5.166 1.00 95.56 295 PRO A CA 1
ATOM 2204 C C . PRO A 1 295 ? 4.666 -17.274 -5.569 1.00 95.56 295 PRO A C 1
ATOM 2206 O O . PRO A 1 295 ? 3.601 -17.744 -5.963 1.00 95.56 295 PRO A O 1
ATOM 2209 N N . ARG A 1 296 ? 4.880 -15.956 -5.512 1.00 95.12 296 ARG A N 1
ATOM 2210 C CA . ARG A 1 296 ? 3.886 -14.948 -5.938 1.00 95.12 296 ARG A CA 1
ATOM 2211 C C . ARG A 1 296 ? 2.547 -15.001 -5.183 1.00 95.12 296 ARG A C 1
ATOM 2213 O O . ARG A 1 296 ? 1.535 -14.570 -5.722 1.00 95.12 296 ARG A O 1
ATOM 2220 N N . HIS A 1 297 ? 2.525 -15.508 -3.952 1.00 96.19 297 HIS A N 1
ATOM 2221 C CA . HIS A 1 297 ? 1.302 -15.633 -3.151 1.00 96.19 297 HIS A CA 1
ATOM 2222 C C . HIS A 1 297 ? 1.359 -14.783 -1.888 1.00 96.19 297 HIS A C 1
ATOM 2224 O O . HIS A 1 297 ? 2.429 -14.518 -1.334 1.00 96.19 297 HIS A O 1
ATOM 2230 N N . VAL A 1 298 ? 0.185 -14.393 -1.402 1.00 97.50 298 VAL A N 1
ATOM 2231 C CA . VAL A 1 298 ? 0.010 -13.992 -0.010 1.00 97.50 298 VAL A CA 1
ATOM 2232 C C . VAL A 1 298 ? -0.880 -15.008 0.681 1.00 97.50 298 VAL A C 1
ATOM 2234 O O . VAL A 1 298 ? -1.907 -15.423 0.151 1.00 97.50 298 VAL A O 1
ATOM 2237 N N . VAL A 1 299 ? -0.477 -15.407 1.879 1.00 96.81 299 VAL A N 1
ATOM 2238 C CA . VAL A 1 299 ? -1.249 -16.310 2.723 1.00 96.81 299 VAL A CA 1
ATOM 2239 C C . VAL A 1 299 ? -1.600 -15.635 4.032 1.00 96.81 299 VAL A C 1
ATOM 2241 O O . VAL A 1 299 ? -0.911 -14.719 4.492 1.00 96.81 299 VAL A O 1
ATOM 2244 N N . VAL A 1 300 ? -2.684 -16.107 4.635 1.00 96.25 300 VAL A N 1
ATOM 2245 C CA . VAL A 1 300 ? -3.188 -15.586 5.900 1.00 96.25 300 VAL A CA 1
ATOM 2246 C C . VAL A 1 300 ? -3.488 -16.758 6.813 1.00 96.25 300 VAL A C 1
ATOM 2248 O O . VAL A 1 300 ? -4.231 -17.672 6.447 1.00 96.25 300 VAL A O 1
ATOM 2251 N N . VAL A 1 301 ? -2.918 -16.715 8.010 1.00 94.75 301 VAL A N 1
ATOM 2252 C CA . VAL A 1 301 ? -3.209 -17.662 9.087 1.00 94.75 301 VAL A CA 1
ATOM 2253 C C . VAL A 1 301 ? -3.781 -16.905 10.276 1.00 94.75 301 VAL A C 1
ATOM 2255 O O . VAL A 1 301 ? -3.385 -15.769 10.542 1.00 94.75 301 VAL A O 1
ATOM 2258 N N . VAL A 1 302 ? -4.726 -17.520 10.979 1.00 92.50 302 VAL A N 1
ATOM 2259 C CA . VAL A 1 302 ? -5.345 -16.951 12.178 1.00 92.50 302 VAL A CA 1
ATOM 2260 C C . VAL A 1 302 ? -5.128 -17.883 13.359 1.00 92.50 302 VAL A C 1
ATOM 2262 O O . VAL A 1 302 ? -5.324 -19.097 13.254 1.00 92.50 302 VAL A O 1
ATOM 2265 N N . SER A 1 303 ? -4.689 -17.301 14.471 1.00 85.56 303 SER A N 1
ATOM 2266 C CA . SER A 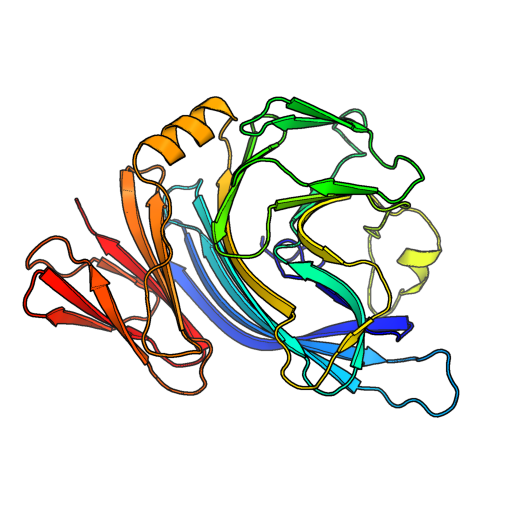1 303 ? -4.612 -17.979 15.757 1.00 85.56 303 SER A CA 1
ATOM 2267 C C . SER A 1 303 ? -5.860 -17.649 16.563 1.00 85.56 303 SER A C 1
ATOM 2269 O O . SER A 1 303 ? -6.149 -16.469 16.784 1.00 85.56 303 SER A O 1
ATOM 2271 N N . ASP A 1 304 ? -6.563 -18.676 17.024 1.00 70.12 304 ASP A N 1
ATOM 2272 C CA . ASP A 1 304 ? -7.506 -18.509 18.123 1.00 70.12 304 ASP A CA 1
ATOM 2273 C C . ASP A 1 304 ? -6.661 -18.305 19.396 1.00 70.12 304 ASP A C 1
ATOM 2275 O O . ASP A 1 304 ? -5.789 -19.126 19.692 1.00 70.12 304 ASP A O 1
ATOM 2279 N N . LEU A 1 305 ? -6.818 -17.146 20.046 1.00 56.19 305 LEU A N 1
ATOM 2280 C CA . LEU A 1 305 ? -6.173 -16.833 21.328 1.00 56.19 305 LEU A CA 1
ATOM 2281 C C . LEU A 1 305 ? -6.832 -17.611 22.471 1.00 56.19 305 LEU A C 1
ATOM 2283 O O . LEU A 1 305 ? -8.073 -17.772 22.432 1.00 56.19 305 LEU A O 1
#

Foldseek 3Di:
DCDDPNAQHWDWAAQAPDKDWAWPDKDWFDFAQKIKMKTKTWIWGDHHPDPPDHIDGFKIKIKIWIDDNQNWKIKIWIWMFTAAWGKIQKTFARWHWAFQDPPPVQKKWKAAPVGIDIDGWLPLDWDKAFGPDQKMDIPQFKMKGWQDKAGKIKIFHNDQQAFDPDDPVCVCSRVVDDHTGTITIGRDIGRHTDIDHGGHISITTMMMMTGGGGPVRVVVLCVPDNKHWDDFPDPQKTKIWHQHPVRWIKIKIFRQAQAKDKGKDAAPPQDFWDKRDDWDWDDDPPRIIIIIAGHRTMTMTIHDD

pLDDT: mean 91.19, std 10.45, range [36.78, 98.62]

Radius of gyration: 19.83 Å; chains: 1; bounding box: 40×53×52 Å